Protein AF-A0A7X3MDL3-F1 (afdb_monomer)

Structure (mmCIF, N/CA/C/O backbone):
data_AF-A0A7X3MDL3-F1
#
_entry.id   AF-A0A7X3MDL3-F1
#
loop_
_atom_site.group_PDB
_atom_site.id
_atom_site.type_symbol
_atom_site.label_atom_id
_atom_site.label_alt_id
_atom_site.label_comp_id
_atom_site.label_asym_id
_atom_site.label_entity_id
_atom_site.label_seq_id
_atom_site.pdbx_PDB_ins_code
_atom_site.Cartn_x
_atom_site.Cartn_y
_atom_site.Cartn_z
_atom_site.occupancy
_atom_site.B_iso_or_equiv
_atom_site.auth_seq_id
_atom_site.auth_comp_id
_atom_site.auth_asym_id
_atom_site.auth_atom_id
_atom_site.pdbx_PDB_model_num
ATOM 1 N N . MET A 1 1 ? 29.660 -0.798 -20.695 1.00 70.69 1 MET A N 1
ATOM 2 C CA . MET A 1 1 ? 29.841 -0.934 -19.227 1.00 70.69 1 MET A CA 1
ATOM 3 C C . MET A 1 1 ? 29.944 0.426 -18.538 1.00 70.69 1 MET A C 1
ATOM 5 O O . MET A 1 1 ? 29.340 0.596 -17.483 1.00 70.69 1 MET A O 1
ATOM 9 N N . ASP A 1 2 ? 30.645 1.392 -19.136 1.00 86.06 2 ASP A N 1
ATOM 10 C CA . ASP A 1 2 ? 31.018 2.660 -18.485 1.00 86.06 2 ASP A CA 1
ATOM 11 C C . ASP A 1 2 ? 29.839 3.507 -18.021 1.00 86.06 2 ASP A C 1
ATOM 13 O O . ASP A 1 2 ? 29.842 3.948 -16.881 1.00 86.06 2 ASP A O 1
ATOM 17 N N . TYR A 1 3 ? 28.776 3.636 -18.822 1.00 87.06 3 TYR A N 1
ATOM 18 C CA . TYR A 1 3 ? 27.563 4.353 -18.404 1.00 87.06 3 TYR A CA 1
ATOM 19 C C . TYR A 1 3 ? 26.944 3.769 -17.123 1.00 87.06 3 TYR A C 1
ATOM 21 O O . TYR A 1 3 ? 26.694 4.480 -16.155 1.00 87.06 3 TYR A O 1
ATOM 29 N N . ARG A 1 4 ? 26.746 2.445 -17.085 1.00 88.31 4 ARG A N 1
ATOM 30 C CA . ARG A 1 4 ? 26.183 1.742 -15.922 1.00 88.31 4 ARG A CA 1
ATOM 31 C C . ARG A 1 4 ? 27.075 1.910 -14.687 1.00 88.31 4 ARG A C 1
ATOM 33 O O . ARG A 1 4 ? 26.575 2.157 -13.593 1.00 88.31 4 ARG A O 1
ATOM 40 N N . ASN A 1 5 ? 28.388 1.772 -14.867 1.00 90.00 5 ASN A N 1
ATOM 41 C CA . ASN A 1 5 ? 29.360 1.905 -13.785 1.00 90.00 5 ASN A CA 1
ATOM 42 C C . ASN A 1 5 ? 29.472 3.354 -13.296 1.00 90.00 5 ASN A C 1
ATOM 44 O O . ASN A 1 5 ? 29.629 3.558 -12.100 1.00 90.00 5 ASN A O 1
ATOM 48 N N . HIS A 1 6 ? 29.349 4.343 -14.181 1.00 91.44 6 HIS A N 1
ATOM 49 C CA . HIS A 1 6 ? 29.316 5.760 -13.830 1.00 91.44 6 HIS A CA 1
ATOM 50 C C . HIS A 1 6 ? 28.099 6.072 -12.956 1.00 91.44 6 HIS A C 1
ATOM 52 O O . HIS A 1 6 ? 28.257 6.580 -11.851 1.00 91.44 6 HIS A O 1
ATOM 58 N N . LEU A 1 7 ? 26.902 5.644 -13.379 1.00 90.44 7 LEU A N 1
ATOM 59 C CA . LEU A 1 7 ? 25.681 5.817 -12.586 1.00 90.44 7 LEU A CA 1
ATOM 60 C C . LEU A 1 7 ? 25.787 5.189 -11.185 1.00 90.44 7 LEU A C 1
ATOM 62 O O . LEU A 1 7 ? 25.210 5.694 -10.227 1.00 90.44 7 LEU A O 1
ATOM 66 N N . HIS A 1 8 ? 26.482 4.058 -11.058 1.00 89.50 8 HIS A N 1
ATOM 67 C CA . HIS A 1 8 ? 26.608 3.380 -9.772 1.00 89.50 8 HIS A CA 1
ATOM 68 C C . HIS A 1 8 ? 27.729 3.954 -8.897 1.00 89.50 8 HIS A C 1
ATOM 70 O O . HIS A 1 8 ? 27.515 4.189 -7.714 1.00 89.50 8 HIS A O 1
ATOM 76 N N . LYS A 1 9 ? 28.920 4.179 -9.464 1.00 90.50 9 LYS A N 1
ATOM 77 C CA . LYS A 1 9 ? 30.130 4.556 -8.716 1.00 90.50 9 LYS A CA 1
ATOM 78 C C . LYS A 1 9 ? 30.304 6.063 -8.547 1.00 90.50 9 LYS A C 1
ATOM 80 O O . LYS A 1 9 ? 30.889 6.477 -7.556 1.00 90.50 9 LYS A O 1
ATOM 85 N N . VAL A 1 10 ? 29.848 6.861 -9.512 1.00 91.06 10 VAL A N 1
ATOM 86 C CA . VAL A 1 10 ? 30.013 8.324 -9.511 1.00 91.06 10 VAL A CA 1
ATOM 87 C C . VAL A 1 10 ? 28.748 8.987 -8.985 1.00 91.06 10 VAL A C 1
ATOM 89 O O . VAL A 1 10 ? 28.803 9.700 -7.990 1.00 91.06 10 VAL A O 1
ATOM 92 N N . ASP A 1 11 ? 27.593 8.664 -9.572 1.00 90.69 11 ASP A N 1
ATOM 93 C CA . ASP A 1 11 ? 26.308 9.239 -9.142 1.00 90.69 11 ASP A CA 1
ATOM 94 C C . ASP A 1 11 ? 25.745 8.577 -7.870 1.00 90.69 11 ASP A C 1
ATOM 96 O O . ASP A 1 11 ? 24.683 8.964 -7.379 1.00 90.69 11 ASP A O 1
ATOM 100 N N . ASN A 1 12 ? 26.432 7.554 -7.350 1.00 90.44 12 ASN A N 1
ATOM 101 C CA . ASN A 1 12 ? 26.070 6.804 -6.146 1.00 90.44 12 ASN A CA 1
ATOM 102 C C . ASN A 1 12 ? 24.611 6.296 -6.150 1.00 90.44 12 ASN A C 1
ATOM 104 O O . ASN A 1 12 ? 23.914 6.289 -5.129 1.00 90.44 12 ASN A O 1
ATOM 108 N N . LEU A 1 13 ? 24.102 5.895 -7.321 1.00 90.31 13 LEU A N 1
ATOM 109 C CA . LEU A 1 13 ? 22.740 5.385 -7.453 1.00 90.31 13 LEU A CA 1
ATOM 110 C C . LEU A 1 13 ? 22.664 3.910 -7.043 1.00 90.31 13 LEU A C 1
ATOM 112 O O . LEU A 1 13 ? 23.504 3.090 -7.424 1.00 90.31 13 LEU A O 1
ATOM 116 N N . LYS A 1 14 ? 21.578 3.545 -6.346 1.00 88.12 14 LYS A N 1
ATOM 117 C CA . LYS A 1 14 ? 21.242 2.141 -6.038 1.00 88.12 14 LYS A CA 1
ATOM 118 C C . LYS A 1 14 ? 21.168 1.307 -7.321 1.00 88.12 14 LYS A C 1
ATOM 120 O O . LYS A 1 14 ? 20.639 1.791 -8.329 1.00 88.12 14 LYS A O 1
ATOM 125 N N . ALA A 1 15 ? 21.626 0.056 -7.291 1.00 88.69 15 ALA A N 1
ATOM 126 C CA . ALA A 1 15 ? 21.748 -0.761 -8.499 1.00 88.69 15 ALA A CA 1
ATOM 127 C C . ALA A 1 15 ? 20.388 -0.999 -9.177 1.00 88.69 15 ALA A C 1
ATOM 129 O O . ALA A 1 15 ? 20.300 -0.924 -10.403 1.00 88.69 15 ALA A O 1
ATOM 130 N N . LYS A 1 16 ? 19.290 -1.107 -8.419 1.00 87.12 16 LYS A N 1
ATOM 131 C CA . LYS A 1 16 ? 17.926 -1.075 -8.980 1.00 87.12 16 LYS A CA 1
ATOM 132 C C . LYS A 1 16 ? 17.628 0.161 -9.837 1.00 87.12 16 LYS A C 1
ATOM 134 O O . LYS A 1 16 ? 17.028 0.049 -10.906 1.00 87.12 16 LYS A O 1
ATOM 139 N N . THR A 1 17 ? 18.021 1.347 -9.377 1.00 87.75 17 THR A N 1
ATOM 140 C CA . THR A 1 17 ? 17.825 2.606 -10.115 1.00 87.75 17 THR A CA 1
ATOM 141 C C . THR A 1 17 ? 18.676 2.625 -11.382 1.00 87.75 17 THR A C 1
ATOM 143 O O . THR A 1 17 ? 18.193 3.032 -12.439 1.00 87.75 17 THR A O 1
ATOM 146 N N . VAL A 1 18 ? 19.913 2.131 -11.294 1.00 91.69 18 VAL A N 1
ATOM 147 C CA . VAL A 1 18 ? 20.813 1.971 -12.444 1.00 91.69 18 VAL A CA 1
ATOM 148 C C . VAL A 1 18 ? 20.218 1.006 -13.472 1.00 91.69 18 VAL A C 1
ATOM 150 O O . VAL A 1 18 ? 20.164 1.333 -14.655 1.00 91.69 18 VAL A O 1
ATOM 153 N N . ASN A 1 19 ? 19.698 -0.138 -13.026 1.00 92.75 19 ASN A N 1
ATOM 154 C CA . ASN A 1 19 ? 19.059 -1.134 -13.882 1.00 92.75 19 ASN A CA 1
ATOM 155 C C . ASN A 1 19 ? 17.826 -0.568 -14.594 1.00 92.75 19 ASN A C 1
ATOM 157 O O . ASN A 1 19 ? 17.677 -0.773 -15.793 1.00 92.75 19 ASN A O 1
ATOM 161 N N . ASN A 1 20 ? 16.986 0.209 -13.901 1.00 91.19 20 ASN A N 1
ATOM 162 C CA . ASN A 1 20 ? 15.846 0.883 -14.530 1.00 91.19 20 ASN A CA 1
ATOM 163 C C . ASN A 1 20 ? 16.291 1.881 -15.611 1.00 91.19 20 ASN A C 1
ATOM 165 O O . ASN A 1 20 ? 15.710 1.908 -16.692 1.00 91.19 20 ASN A O 1
ATOM 169 N N . LYS A 1 21 ? 17.332 2.684 -15.346 1.00 93.81 21 LYS A N 1
ATOM 170 C CA . LYS A 1 21 ? 17.891 3.617 -16.340 1.00 93.81 21 LYS A CA 1
ATOM 171 C C . LYS A 1 21 ? 18.471 2.873 -17.546 1.00 93.81 21 LYS A C 1
ATOM 173 O O . LYS A 1 21 ? 18.188 3.249 -18.679 1.00 93.81 21 LYS A O 1
ATOM 178 N N . LEU A 1 22 ? 19.224 1.796 -17.314 1.00 93.75 22 LEU A N 1
ATOM 179 C CA . LEU A 1 22 ? 19.767 0.946 -18.376 1.00 93.75 22 LEU A CA 1
ATOM 180 C C . LEU A 1 22 ? 18.651 0.301 -19.210 1.00 93.75 22 LEU A C 1
ATOM 182 O O . LEU A 1 22 ? 18.751 0.284 -20.432 1.00 93.75 22 LEU A O 1
ATOM 186 N N . ALA A 1 23 ? 17.574 -0.166 -18.573 1.00 93.50 23 ALA A N 1
ATOM 187 C CA . ALA A 1 23 ? 16.416 -0.732 -19.260 1.00 93.50 23 ALA A CA 1
ATOM 188 C C . ALA A 1 23 ? 15.737 0.293 -20.183 1.00 93.50 23 ALA A C 1
ATOM 190 O O . ALA A 1 23 ? 15.357 -0.048 -21.302 1.00 93.50 23 ALA A O 1
ATOM 191 N N . THR A 1 24 ? 15.639 1.559 -19.761 1.00 94.38 24 THR A N 1
ATOM 192 C CA . THR A 1 24 ? 15.139 2.645 -20.619 1.00 94.38 24 THR A CA 1
ATOM 193 C C . THR A 1 24 ? 16.028 2.848 -21.844 1.00 94.38 24 THR A C 1
ATOM 195 O O . THR A 1 24 ? 15.510 2.943 -22.954 1.00 94.38 24 THR A O 1
ATOM 198 N N . VAL A 1 25 ? 17.354 2.879 -21.663 1.00 94.06 25 VAL A N 1
ATOM 199 C CA . VAL A 1 25 ? 18.308 3.035 -22.775 1.00 94.06 25 VAL A CA 1
ATOM 200 C C . VAL A 1 25 ? 18.211 1.856 -23.743 1.00 94.06 25 VAL A C 1
ATOM 202 O O . VAL A 1 25 ? 18.050 2.074 -24.941 1.00 94.06 25 VAL A O 1
ATOM 205 N N . LYS A 1 26 ? 18.233 0.621 -23.229 1.00 94.19 26 LYS A N 1
ATOM 206 C CA . LYS A 1 26 ? 18.050 -0.605 -24.022 1.00 94.19 26 LYS A CA 1
ATOM 207 C C . LYS A 1 26 ? 16.762 -0.559 -24.843 1.00 94.19 26 LYS A C 1
ATOM 209 O O . LYS A 1 26 ? 16.799 -0.751 -26.053 1.00 94.19 26 LYS A O 1
ATOM 214 N N . SER A 1 27 ? 15.641 -0.220 -24.204 1.00 94.31 27 SER A N 1
ATOM 215 C CA . SER A 1 27 ? 14.332 -0.117 -24.859 1.00 94.31 27 SER A CA 1
ATOM 216 C C . SER A 1 27 ? 14.311 0.950 -25.960 1.00 94.31 27 SER A C 1
ATOM 218 O O . SER A 1 27 ? 13.867 0.685 -27.077 1.00 94.31 27 SER A O 1
ATOM 220 N N . TYR A 1 28 ? 14.843 2.143 -25.682 1.00 95.50 28 TYR A N 1
ATOM 221 C CA . TYR A 1 28 ? 14.875 3.235 -26.654 1.00 95.50 28 TYR A CA 1
ATOM 222 C C . TYR A 1 28 ? 15.758 2.913 -27.865 1.00 95.50 28 TYR A C 1
ATOM 224 O O . TYR A 1 28 ? 15.338 3.115 -29.003 1.00 95.50 28 TYR A O 1
ATOM 232 N N . VAL A 1 29 ? 16.959 2.373 -27.643 1.00 94.44 29 VAL A N 1
ATOM 233 C CA . VAL A 1 29 ? 17.863 2.001 -28.741 1.00 94.44 29 VAL A CA 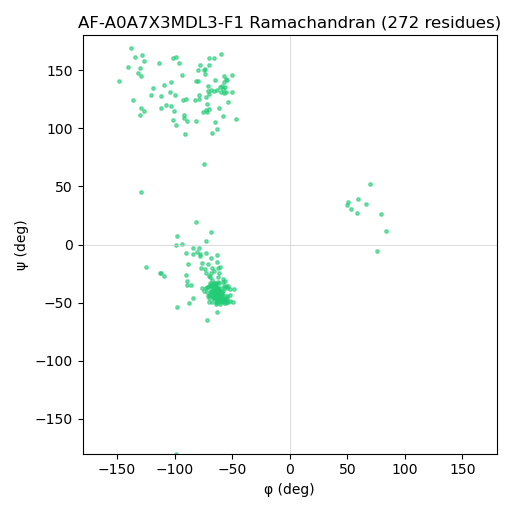1
ATOM 234 C C . VAL A 1 29 ? 17.307 0.809 -29.526 1.00 94.44 29 VAL A C 1
ATOM 236 O O . VAL A 1 29 ? 17.397 0.794 -30.753 1.00 94.44 29 VAL A O 1
ATOM 239 N N . GLY A 1 30 ? 16.651 -0.144 -28.860 1.00 94.19 30 GLY A N 1
ATOM 240 C CA . GLY A 1 30 ? 15.897 -1.207 -29.527 1.00 94.19 30 GLY A CA 1
ATOM 241 C C . GLY A 1 30 ? 14.809 -0.647 -30.451 1.00 94.19 30 GLY A C 1
ATOM 242 O O . GLY A 1 30 ? 14.729 -1.019 -31.618 1.00 94.19 30 GLY A O 1
ATOM 243 N N . TYR A 1 31 ? 14.026 0.325 -29.977 1.00 95.62 31 TYR A N 1
ATOM 244 C CA . TYR A 1 31 ? 13.020 1.012 -30.793 1.00 95.62 31 TYR A CA 1
ATOM 245 C C . TYR A 1 31 ? 13.624 1.781 -31.982 1.00 95.62 31 TYR A C 1
ATOM 247 O O . TYR A 1 31 ? 13.069 1.743 -33.085 1.00 95.62 31 TYR A O 1
ATOM 255 N N . ALA A 1 32 ? 14.737 2.488 -31.765 1.00 95.88 32 ALA A N 1
ATOM 256 C CA . ALA A 1 32 ? 15.398 3.294 -32.790 1.00 95.88 32 ALA A CA 1
ATOM 257 C C . ALA A 1 32 ? 16.051 2.417 -33.870 1.00 95.88 32 ALA A C 1
ATOM 259 O O . ALA A 1 32 ? 15.867 2.666 -35.057 1.00 95.88 32 ALA A O 1
ATOM 260 N N . SER A 1 33 ? 16.730 1.340 -33.470 1.00 96.44 33 SER A N 1
ATOM 261 C CA . SER A 1 33 ? 17.364 0.389 -34.396 1.00 96.44 33 SER A CA 1
ATOM 262 C C . SER A 1 33 ? 16.378 -0.420 -35.239 1.00 96.44 33 SER A C 1
ATOM 264 O O . SER A 1 33 ? 16.737 -0.906 -36.309 1.00 96.44 33 SER A O 1
ATOM 266 N N . ALA A 1 34 ? 15.116 -0.517 -34.811 1.00 94.12 34 ALA A N 1
ATOM 267 C CA . ALA A 1 34 ? 14.042 -1.066 -35.635 1.00 94.12 34 ALA A CA 1
ATOM 268 C C . ALA A 1 34 ? 13.634 -0.139 -36.801 1.00 94.12 34 ALA A C 1
ATOM 270 O O . ALA A 1 34 ? 12.954 -0.585 -37.721 1.00 94.12 34 ALA A O 1
ATOM 271 N N . ARG A 1 35 ? 14.008 1.148 -36.756 1.00 95.38 35 ARG A N 1
ATOM 272 C CA . ARG A 1 35 ? 13.699 2.163 -37.783 1.00 95.38 35 ARG A CA 1
ATOM 273 C C . ARG A 1 35 ? 14.917 2.588 -38.589 1.00 95.38 35 ARG A C 1
ATOM 275 O O . ARG A 1 35 ? 14.761 2.998 -39.732 1.00 95.38 35 ARG A O 1
ATOM 282 N N . ASP A 1 36 ? 16.098 2.491 -37.994 1.00 95.69 36 ASP A N 1
ATOM 283 C CA . ASP A 1 36 ? 17.367 2.821 -38.625 1.00 95.69 36 ASP A CA 1
ATOM 284 C C . ASP A 1 36 ? 18.359 1.670 -38.435 1.00 95.69 36 ASP A C 1
ATOM 286 O O . ASP A 1 36 ? 18.835 1.395 -37.329 1.00 95.69 36 ASP A O 1
ATOM 290 N N . VAL A 1 37 ? 18.685 1.003 -39.543 1.00 94.94 37 VAL A N 1
ATOM 291 C CA . VAL A 1 37 ? 19.594 -0.147 -39.558 1.00 94.94 37 VAL A CA 1
ATOM 292 C C . VAL A 1 37 ? 21.008 0.221 -39.100 1.00 94.94 37 VAL A C 1
ATOM 294 O O . VAL A 1 37 ? 21.691 -0.617 -38.510 1.00 94.94 37 VAL A O 1
ATOM 297 N N . SER A 1 38 ? 21.436 1.478 -39.283 1.00 96.38 38 SER A N 1
ATOM 298 C CA . SER A 1 38 ? 22.761 1.945 -38.853 1.00 96.38 38 SER A CA 1
ATOM 299 C C . SER A 1 38 ? 22.950 1.848 -37.334 1.00 96.38 38 SER A C 1
ATOM 301 O O . SER A 1 38 ? 24.078 1.757 -36.841 1.00 96.38 38 SER A O 1
ATOM 303 N N . LEU A 1 39 ? 21.842 1.782 -36.583 1.00 94.94 39 LEU A N 1
ATOM 304 C CA . LEU A 1 39 ? 21.841 1.683 -35.130 1.00 94.94 39 LEU A CA 1
ATOM 305 C C . LEU A 1 39 ? 21.852 0.243 -34.595 1.00 94.94 39 LEU A C 1
ATOM 307 O O . LEU A 1 39 ? 22.011 0.054 -33.386 1.00 94.94 39 LEU A O 1
ATOM 311 N N . GLN A 1 40 ? 21.717 -0.782 -35.446 1.00 93.81 40 GLN A N 1
ATOM 312 C CA . GLN A 1 40 ? 21.631 -2.178 -34.990 1.00 93.81 40 GLN A CA 1
ATOM 313 C C . GLN A 1 40 ? 22.888 -2.651 -34.253 1.00 93.81 40 GLN A C 1
ATOM 315 O O . GLN A 1 40 ? 22.778 -3.316 -33.221 1.00 93.81 40 GLN A O 1
ATOM 320 N N . GLN A 1 41 ? 24.076 -2.253 -34.715 1.00 94.44 41 GLN A N 1
ATOM 321 C CA . GLN A 1 41 ? 25.335 -2.593 -34.040 1.00 94.44 41 GLN A CA 1
ATOM 322 C C . GLN A 1 41 ? 25.394 -2.047 -32.602 1.00 94.44 41 GLN A C 1
ATOM 324 O O . GLN A 1 41 ? 25.872 -2.721 -31.683 1.00 94.44 41 GLN A O 1
ATOM 329 N N . TYR A 1 42 ? 24.851 -0.845 -32.381 1.00 92.56 42 TYR A N 1
ATOM 330 C CA . TYR A 1 42 ? 24.800 -0.227 -31.060 1.00 92.56 42 TYR A CA 1
ATOM 331 C C . TYR A 1 42 ? 23.740 -0.895 -30.187 1.00 92.56 42 TYR A C 1
ATOM 333 O O . TYR A 1 42 ? 24.003 -1.153 -29.015 1.00 92.56 42 TYR A O 1
ATOM 341 N N . ALA A 1 43 ? 22.577 -1.230 -30.754 1.00 93.38 43 ALA A N 1
ATOM 342 C CA . ALA A 1 43 ? 21.523 -1.956 -30.049 1.00 93.38 43 ALA A CA 1
ATOM 343 C C . ALA A 1 43 ? 22.025 -3.306 -29.526 1.00 93.38 43 ALA A C 1
ATOM 345 O O . ALA A 1 43 ? 21.879 -3.591 -28.338 1.00 93.38 43 ALA A O 1
ATOM 346 N N . PHE A 1 44 ? 22.700 -4.086 -30.378 1.00 93.44 44 PHE A N 1
ATOM 347 C CA . PHE A 1 44 ? 23.304 -5.356 -29.978 1.00 93.44 44 PHE A CA 1
ATOM 348 C C . PHE A 1 44 ? 24.319 -5.162 -28.846 1.00 93.44 44 PHE A C 1
ATOM 350 O O . PHE A 1 44 ? 24.235 -5.824 -27.814 1.00 93.44 44 PHE A O 1
ATOM 357 N N . SER A 1 45 ? 25.230 -4.197 -28.992 1.00 92.94 45 SER A N 1
ATOM 358 C CA . SER A 1 45 ? 26.262 -3.915 -27.986 1.00 92.94 45 SER A CA 1
ATOM 359 C C . SER A 1 45 ? 25.678 -3.484 -26.634 1.00 92.94 45 SER A C 1
ATOM 361 O O . SER A 1 45 ? 26.163 -3.896 -25.580 1.00 92.94 45 SER A O 1
ATOM 363 N N . ILE A 1 46 ? 24.628 -2.657 -26.645 1.00 92.81 46 ILE A N 1
ATOM 364 C CA . ILE A 1 46 ? 23.960 -2.174 -25.431 1.00 92.81 46 ILE A CA 1
ATOM 365 C C . ILE A 1 46 ? 23.159 -3.299 -24.769 1.00 92.81 46 ILE A C 1
ATOM 367 O O . ILE A 1 46 ? 23.146 -3.384 -23.539 1.00 92.81 46 ILE A O 1
ATOM 371 N N . GLU A 1 47 ? 22.543 -4.191 -25.545 1.00 92.62 47 GLU A N 1
ATOM 372 C CA . GLU A 1 47 ? 21.783 -5.320 -25.008 1.00 92.62 47 GLU A CA 1
ATOM 373 C C . GLU A 1 47 ? 22.674 -6.305 -24.237 1.00 92.62 47 GLU A C 1
ATOM 375 O O . GLU A 1 47 ? 22.276 -6.805 -23.184 1.00 92.62 47 GLU A O 1
ATOM 380 N N . GLN A 1 48 ? 23.925 -6.487 -24.665 1.00 92.81 48 GLN A N 1
ATOM 381 C CA . GLN A 1 48 ? 24.903 -7.321 -23.954 1.00 92.81 48 GLN A CA 1
ATOM 382 C C . GLN A 1 48 ? 25.355 -6.736 -22.606 1.00 92.81 48 GLN A C 1
ATOM 384 O O . GLN A 1 48 ? 25.999 -7.429 -21.821 1.00 92.81 48 GLN A O 1
ATOM 389 N N . VAL A 1 49 ? 25.037 -5.472 -22.292 1.00 92.31 49 VAL A N 1
ATOM 390 C CA . VAL A 1 49 ? 25.384 -4.889 -20.989 1.00 92.31 49 VAL A CA 1
ATOM 391 C C . VAL A 1 49 ? 24.523 -5.544 -19.901 1.00 92.31 49 VAL A C 1
ATOM 393 O O . VAL A 1 49 ? 23.298 -5.364 -19.904 1.00 92.31 49 VAL A O 1
ATOM 396 N N . PRO A 1 50 ? 25.127 -6.268 -18.938 1.00 91.00 50 PRO A N 1
ATOM 397 C CA . PRO A 1 50 ? 24.357 -6.960 -17.920 1.00 91.00 50 PRO A CA 1
ATOM 398 C C . PRO A 1 50 ? 23.782 -5.967 -16.912 1.00 91.00 50 PRO A C 1
ATOM 400 O O . PRO A 1 50 ? 24.368 -4.918 -16.617 1.00 91.00 50 PRO A O 1
ATOM 403 N N . TYR A 1 51 ? 22.645 -6.325 -16.332 1.00 91.56 51 TYR A N 1
ATOM 404 C CA . TYR A 1 51 ? 22.131 -5.645 -15.150 1.00 91.56 51 TYR A CA 1
ATOM 405 C C . TYR A 1 51 ? 23.011 -5.957 -13.933 1.00 91.56 51 TYR A C 1
ATOM 407 O O . TYR A 1 51 ? 23.683 -6.988 -13.883 1.00 91.56 51 TYR A O 1
ATOM 415 N N . TYR A 1 52 ? 23.018 -5.069 -12.942 1.00 88.50 52 TYR A N 1
ATOM 416 C CA . TYR A 1 52 ? 23.560 -5.412 -11.632 1.00 88.50 52 TYR A CA 1
ATOM 417 C C . TYR A 1 52 ? 22.688 -6.484 -10.982 1.00 88.50 52 TYR A C 1
ATOM 419 O O . TYR A 1 52 ? 21.463 -6.344 -10.949 1.00 88.50 52 TYR A O 1
ATOM 427 N N . SER A 1 53 ? 23.329 -7.533 -10.467 1.00 81.06 53 SER A N 1
ATOM 428 C CA . SER A 1 53 ? 22.674 -8.499 -9.593 1.00 81.06 53 SER A CA 1
ATOM 429 C C . SER A 1 53 ? 22.575 -7.896 -8.198 1.00 81.06 53 SER A C 1
ATOM 431 O O . SER A 1 53 ? 23.583 -7.467 -7.641 1.00 81.06 53 SER A O 1
ATOM 433 N N . GLU A 1 54 ? 21.368 -7.852 -7.647 1.00 70.00 54 GLU A N 1
ATOM 434 C CA . GLU A 1 54 ? 21.137 -7.508 -6.248 1.00 70.00 54 GLU A CA 1
ATOM 435 C C . GLU A 1 54 ? 20.469 -8.713 -5.579 1.00 70.00 54 GLU A C 1
ATOM 437 O O . GLU A 1 54 ? 19.530 -9.283 -6.158 1.00 70.00 54 GLU A O 1
ATOM 442 N N . PRO A 1 55 ? 20.913 -9.117 -4.375 1.00 69.25 55 PRO A N 1
ATOM 443 C CA . PRO A 1 55 ? 20.148 -10.064 -3.585 1.00 69.25 55 PRO A CA 1
ATOM 444 C C . PRO A 1 55 ? 18.739 -9.498 -3.380 1.00 69.25 55 PRO A C 1
ATOM 446 O O . PRO A 1 55 ? 18.553 -8.310 -3.108 1.00 69.25 55 PRO A O 1
ATOM 449 N N . LYS A 1 56 ? 17.719 -10.342 -3.557 1.00 65.69 56 LYS A N 1
ATOM 450 C CA . LYS A 1 56 ? 16.333 -9.936 -3.315 1.00 65.69 56 LYS A CA 1
ATOM 451 C C . LYS A 1 56 ? 16.161 -9.694 -1.814 1.00 65.69 56 LYS A C 1
ATOM 453 O O . LYS A 1 56 ? 15.922 -10.633 -1.062 1.00 65.69 56 LYS A O 1
ATOM 458 N N . GLU A 1 57 ? 16.274 -8.445 -1.378 1.00 66.19 57 GLU A N 1
ATOM 459 C CA . GLU A 1 57 ? 15.984 -8.089 0.010 1.00 66.19 57 GLU A CA 1
ATOM 460 C C . GLU A 1 57 ? 14.512 -8.359 0.331 1.00 66.19 57 GLU A C 1
ATOM 462 O O . GLU A 1 57 ? 13.603 -7.961 -0.418 1.00 66.19 57 GLU A O 1
ATOM 467 N N . ARG A 1 58 ? 14.268 -9.022 1.472 1.00 68.69 58 ARG A N 1
ATOM 468 C CA . ARG A 1 58 ? 12.915 -9.150 2.006 1.00 68.69 58 ARG A CA 1
ATOM 469 C C . ARG A 1 58 ? 12.399 -7.756 2.305 1.00 68.69 58 ARG A C 1
ATOM 471 O O . ARG A 1 58 ? 12.921 -6.990 3.105 1.00 68.69 58 ARG A O 1
ATOM 478 N N . LYS A 1 59 ? 11.336 -7.432 1.597 1.00 79.00 59 LYS A N 1
ATOM 479 C CA . LYS A 1 59 ? 10.682 -6.145 1.665 1.00 79.00 59 LYS A CA 1
ATOM 480 C C . LYS A 1 59 ? 9.971 -6.034 3.027 1.00 79.00 59 LYS A C 1
ATOM 482 O O . LYS A 1 59 ? 9.203 -6.939 3.333 1.00 79.00 59 LYS A O 1
ATOM 487 N N . PRO A 1 60 ? 10.107 -4.926 3.785 1.00 82.50 60 PRO A N 1
ATOM 488 C CA . PRO A 1 60 ? 9.625 -4.849 5.167 1.00 82.50 60 PRO A CA 1
ATOM 489 C C . PRO A 1 60 ? 8.119 -5.097 5.289 1.00 82.50 60 PRO A C 1
ATOM 491 O O . PRO A 1 60 ? 7.336 -4.546 4.505 1.00 82.50 60 PRO A O 1
ATOM 494 N N . VAL A 1 61 ? 7.744 -5.889 6.287 1.00 89.12 61 VAL A N 1
ATOM 495 C CA . VAL A 1 61 ? 6.374 -6.147 6.746 1.00 89.12 61 VAL A CA 1
ATOM 496 C C . VAL A 1 61 ? 6.316 -5.871 8.245 1.00 89.12 61 VAL A C 1
ATOM 498 O O . VAL A 1 61 ? 7.348 -5.856 8.906 1.00 89.12 61 VAL A O 1
ATOM 501 N N . ILE A 1 62 ? 5.124 -5.599 8.763 1.00 90.62 62 ILE A N 1
ATOM 502 C CA . ILE A 1 62 ? 4.912 -5.465 10.208 1.00 90.62 62 ILE A CA 1
ATOM 503 C C . ILE A 1 62 ? 4.575 -6.865 10.714 1.00 90.62 62 ILE A C 1
ATOM 505 O O . ILE A 1 62 ? 3.511 -7.376 10.379 1.00 90.62 62 ILE A O 1
ATOM 509 N N . GLU A 1 63 ? 5.510 -7.510 11.408 1.00 83.50 63 GLU A N 1
ATOM 510 C CA . GLU A 1 63 ? 5.317 -8.882 11.896 1.00 83.50 63 GLU A CA 1
ATOM 511 C C . GLU A 1 63 ? 4.602 -8.927 13.244 1.00 83.50 63 GLU A C 1
ATOM 513 O O . GLU A 1 63 ? 3.795 -9.827 13.462 1.00 83.50 63 GLU A O 1
ATOM 518 N N . ASP A 1 64 ? 4.863 -7.940 14.100 1.00 89.31 64 ASP A N 1
ATOM 519 C CA . ASP A 1 64 ? 4.205 -7.783 15.391 1.00 89.31 64 ASP A CA 1
ATOM 520 C C . ASP A 1 64 ? 2.749 -7.313 15.207 1.00 89.31 64 ASP A C 1
ATOM 522 O O . ASP A 1 64 ? 2.464 -6.224 14.688 1.00 89.31 64 ASP A O 1
ATOM 526 N N . VAL A 1 65 ? 1.814 -8.171 15.619 1.00 90.25 65 VAL A N 1
ATOM 527 C CA . VAL A 1 65 ? 0.369 -7.927 15.535 1.00 90.25 65 VAL A CA 1
ATOM 528 C C . VAL A 1 65 ? -0.059 -6.821 16.500 1.00 90.25 65 VAL A C 1
ATOM 530 O O . VAL A 1 65 ? -0.941 -6.031 16.150 1.00 90.25 65 VAL A O 1
ATOM 533 N N . ASP A 1 66 ? 0.591 -6.697 17.657 1.00 93.44 66 ASP A N 1
ATOM 534 C CA . ASP A 1 66 ? 0.301 -5.648 18.634 1.00 93.44 66 ASP A CA 1
ATOM 535 C C . ASP A 1 66 ? 0.783 -4.290 18.118 1.00 93.44 66 ASP A C 1
ATOM 537 O O . ASP A 1 66 ? 0.036 -3.309 18.174 1.00 93.44 66 ASP A O 1
ATOM 541 N N . ALA A 1 67 ? 1.965 -4.237 17.491 1.00 94.88 67 ALA A N 1
ATOM 542 C CA . ALA A 1 67 ? 2.449 -3.036 16.804 1.00 94.88 67 ALA A CA 1
ATOM 543 C C . ALA A 1 67 ? 1.509 -2.602 15.664 1.00 94.88 67 ALA A C 1
ATOM 545 O O . ALA A 1 67 ? 1.233 -1.409 15.481 1.00 94.88 67 ALA A O 1
ATOM 546 N N . LEU A 1 68 ? 0.987 -3.561 14.890 1.00 95.62 68 LEU A N 1
ATOM 547 C CA . LEU A 1 68 ? 0.008 -3.294 13.837 1.00 95.62 68 LEU A CA 1
ATOM 548 C C . LEU A 1 68 ? -1.313 -2.767 14.413 1.00 95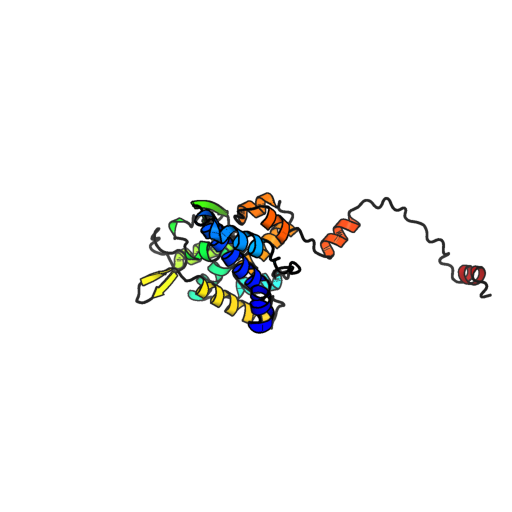.62 68 LEU A C 1
ATOM 550 O O . LEU A 1 68 ? -1.849 -1.781 13.899 1.00 95.62 68 LEU A O 1
ATOM 554 N N . ALA A 1 69 ? -1.830 -3.388 15.473 1.00 95.50 69 ALA A N 1
ATOM 555 C CA . ALA A 1 69 ? -3.041 -2.941 16.151 1.00 95.50 69 ALA A CA 1
ATOM 556 C C . ALA A 1 69 ? -2.861 -1.524 16.717 1.00 95.50 69 ALA A C 1
ATOM 558 O O . ALA A 1 69 ? -3.684 -0.645 16.442 1.00 95.50 69 ALA A O 1
ATOM 559 N N . ALA A 1 70 ? -1.751 -1.264 17.411 1.00 96.31 70 ALA A N 1
ATOM 560 C CA . ALA A 1 70 ? -1.398 0.057 17.921 1.00 96.31 70 ALA A CA 1
ATOM 561 C C . ALA A 1 70 ? -1.361 1.099 16.794 1.00 96.31 70 ALA A C 1
ATOM 563 O O . ALA A 1 70 ? -1.950 2.174 16.922 1.00 96.31 70 ALA A O 1
ATOM 564 N N . LEU A 1 71 ? -0.766 0.759 15.646 1.00 97.06 71 LEU A N 1
ATOM 565 C CA . LEU A 1 71 ? -0.726 1.629 14.473 1.00 97.06 71 LEU A CA 1
ATOM 566 C C . LEU A 1 71 ? -2.118 1.968 13.926 1.00 97.06 71 LEU A C 1
ATOM 568 O O . LEU A 1 71 ? -2.392 3.138 13.649 1.00 97.06 71 LEU A O 1
ATOM 572 N N . LEU A 1 72 ? -2.999 0.978 13.776 1.00 96.25 72 LEU A N 1
ATOM 573 C CA . LEU A 1 72 ? -4.362 1.189 13.273 1.00 96.25 72 LEU A CA 1
ATOM 574 C C . LEU A 1 72 ? -5.244 1.958 14.275 1.00 96.25 72 LEU A C 1
ATOM 576 O O . LEU A 1 72 ? -6.143 2.699 13.867 1.00 96.25 72 LEU A O 1
ATOM 580 N N . HIS A 1 73 ? -4.966 1.851 15.575 1.00 95.69 73 HIS A N 1
ATOM 581 C CA . HIS A 1 73 ? -5.690 2.568 16.627 1.00 95.69 73 HIS A CA 1
ATOM 582 C C . HIS A 1 73 ? -5.132 3.965 16.947 1.00 95.69 73 HIS A C 1
ATOM 584 O O . HIS A 1 73 ? -5.874 4.781 17.496 1.00 95.69 73 HIS A O 1
ATOM 590 N N . MET A 1 74 ? -3.895 4.272 16.541 1.00 96.12 74 MET A N 1
ATOM 591 C CA . MET A 1 74 ? -3.182 5.524 16.835 1.00 96.12 74 MET A CA 1
ATOM 592 C C . MET A 1 74 ? -3.924 6.825 16.456 1.00 96.12 74 MET A C 1
ATOM 594 O O . MET A 1 74 ? -3.764 7.822 17.171 1.00 96.12 74 MET A O 1
ATOM 598 N N . PRO A 1 75 ? -4.704 6.910 15.353 1.00 96.75 75 PRO A N 1
ATOM 599 C CA . PRO A 1 75 ? -5.432 8.136 15.043 1.00 96.75 75 PRO A CA 1
ATOM 600 C C . PRO A 1 75 ? -6.422 8.521 16.161 1.00 96.75 75 PRO A C 1
ATOM 602 O O . PRO A 1 75 ? -7.221 7.681 16.590 1.00 96.75 75 PRO A O 1
ATOM 605 N N . PRO A 1 76 ? -6.416 9.790 16.619 1.00 95.56 76 PRO A N 1
ATOM 606 C CA . PRO A 1 76 ? -7.219 10.226 17.762 1.00 95.56 76 PRO A CA 1
ATOM 607 C C . PRO A 1 76 ? -8.717 10.261 17.436 1.00 95.56 76 PRO A C 1
ATOM 609 O O . PRO A 1 76 ? -9.103 10.397 16.275 1.00 95.56 76 PRO A O 1
ATOM 612 N N . ASN A 1 77 ? -9.571 10.251 18.462 1.00 94.56 77 ASN A N 1
ATOM 613 C CA . ASN A 1 77 ? -11.031 10.345 18.320 1.00 94.56 77 ASN A CA 1
ATOM 614 C C . ASN A 1 77 ? -11.481 11.777 17.973 1.00 94.56 77 ASN A C 1
ATOM 616 O O . ASN A 1 77 ? -12.058 12.499 18.776 1.00 94.56 77 ASN A O 1
ATOM 620 N N . THR A 1 78 ? -11.163 12.206 16.756 1.00 96.81 78 THR A N 1
ATOM 621 C CA . THR A 1 78 ? -11.555 13.491 16.166 1.00 96.81 78 THR A CA 1
ATOM 622 C C . THR A 1 78 ? -12.049 13.242 14.748 1.00 96.81 78 THR A C 1
ATOM 624 O O . THR A 1 78 ? -11.659 12.247 14.141 1.00 96.81 78 THR A O 1
ATOM 627 N N . ARG A 1 79 ? -12.795 14.181 14.154 1.00 94.31 79 ARG A N 1
ATOM 628 C CA . ARG A 1 79 ? -13.245 14.066 12.754 1.00 94.31 79 ARG A CA 1
ATOM 629 C C . ARG A 1 79 ? -12.100 13.701 11.795 1.00 94.31 79 ARG A C 1
ATOM 631 O O . ARG A 1 79 ? -12.191 12.746 11.032 1.00 94.31 79 ARG A O 1
ATOM 638 N N . LYS A 1 80 ? -10.967 14.417 11.859 1.00 94.44 80 LYS A N 1
ATOM 639 C CA . LYS A 1 80 ? -9.784 14.101 11.028 1.00 94.44 80 LYS A CA 1
ATOM 640 C C . LYS A 1 80 ? -9.177 12.739 11.375 1.00 94.44 80 LYS A C 1
ATOM 642 O O . LYS A 1 80 ? -8.758 12.034 10.467 1.00 94.44 80 LYS A O 1
ATOM 647 N N . GLY A 1 81 ? -9.138 12.375 12.653 1.00 96.75 81 GLY A N 1
ATOM 648 C CA . GLY A 1 81 ? -8.624 11.080 13.087 1.00 96.75 81 GLY A CA 1
ATOM 649 C C . GLY A 1 81 ? -9.494 9.900 12.646 1.00 96.75 81 GLY A C 1
ATOM 650 O O . GLY A 1 81 ? -8.937 8.884 12.252 1.00 96.75 81 GLY A O 1
ATOM 651 N N . LEU A 1 82 ? -10.824 10.051 12.580 1.00 97.12 82 LEU A N 1
ATOM 652 C CA . LEU A 1 82 ? -11.724 9.050 11.994 1.00 97.12 82 LEU A CA 1
ATOM 653 C C . LEU A 1 82 ? -11.395 8.806 10.519 1.00 97.12 82 LEU A C 1
ATOM 655 O O . LEU A 1 82 ? -11.205 7.663 10.113 1.00 97.12 82 LEU A O 1
ATOM 659 N N . ARG A 1 83 ? -11.259 9.878 9.724 1.00 97.31 83 ARG A N 1
ATOM 660 C CA . ARG A 1 83 ? -10.826 9.771 8.320 1.00 97.31 83 ARG A CA 1
ATOM 661 C C . ARG A 1 83 ? -9.489 9.043 8.213 1.00 97.31 83 ARG A C 1
ATOM 663 O O . ARG A 1 83 ? -9.336 8.154 7.384 1.00 97.31 83 ARG A O 1
ATOM 670 N N . ASP A 1 84 ? -8.518 9.440 9.029 1.00 97.75 84 ASP A N 1
ATOM 671 C CA . ASP A 1 84 ? -7.180 8.860 8.995 1.00 97.75 84 ASP A CA 1
ATOM 672 C C . ASP A 1 84 ? -7.197 7.365 9.377 1.00 97.75 84 ASP A C 1
ATOM 674 O O . ASP A 1 84 ? -6.526 6.563 8.728 1.00 97.75 84 ASP A O 1
ATOM 678 N N . LYS A 1 85 ? -8.020 6.983 10.363 1.00 97.50 85 LYS A N 1
ATOM 679 C CA . LYS A 1 85 ? -8.257 5.594 10.778 1.00 97.50 85 LYS A CA 1
ATOM 680 C C . LYS A 1 85 ? -8.885 4.772 9.654 1.00 97.50 85 LYS A C 1
ATOM 682 O O . LYS A 1 85 ? -8.355 3.721 9.317 1.00 97.50 85 LYS A O 1
ATOM 687 N N . VAL A 1 86 ? -9.932 5.285 9.001 1.00 97.62 86 VAL A N 1
ATOM 688 C CA . VAL A 1 86 ? -10.551 4.626 7.837 1.00 97.62 86 VAL A CA 1
ATOM 689 C C . VAL A 1 86 ? -9.550 4.428 6.706 1.00 97.62 86 VAL A C 1
ATOM 691 O O . VAL A 1 86 ? -9.470 3.330 6.166 1.00 97.62 86 VAL A O 1
ATOM 694 N N . ILE A 1 87 ? -8.739 5.439 6.379 1.00 97.81 87 ILE A N 1
ATOM 695 C CA . ILE A 1 87 ? -7.689 5.315 5.356 1.00 97.81 87 ILE A CA 1
ATOM 696 C C . ILE A 1 87 ? -6.748 4.148 5.685 1.00 97.81 87 ILE A C 1
ATOM 698 O O . ILE A 1 87 ? -6.457 3.330 4.814 1.00 97.81 87 ILE A O 1
ATOM 702 N N . MET A 1 88 ? -6.265 4.060 6.926 1.00 97.75 88 MET A N 1
ATOM 703 C CA . MET A 1 88 ? -5.311 3.025 7.332 1.00 97.75 88 MET A CA 1
ATOM 704 C C . MET A 1 88 ? -5.941 1.628 7.376 1.00 97.75 88 MET A C 1
ATOM 706 O O . MET A 1 88 ? -5.362 0.698 6.814 1.00 97.75 88 MET A O 1
ATOM 710 N N . CYS A 1 89 ? -7.131 1.492 7.967 1.00 96.50 89 CYS A N 1
ATOM 711 C CA . CYS A 1 89 ? -7.863 0.226 8.035 1.00 96.50 89 CYS A CA 1
ATOM 712 C C . CYS A 1 89 ? -8.235 -0.288 6.641 1.00 96.50 89 CYS A C 1
ATOM 714 O O . CYS A 1 89 ? -7.969 -1.444 6.340 1.00 96.50 89 CYS A O 1
ATOM 716 N N . VAL A 1 90 ? -8.743 0.568 5.746 1.00 95.81 90 VAL A N 1
ATOM 717 C CA . VAL A 1 90 ? -9.096 0.168 4.371 1.00 95.81 90 VAL A CA 1
ATOM 718 C C . VAL A 1 90 ? -7.865 -0.245 3.560 1.00 95.81 90 VAL A C 1
ATOM 720 O O . VAL A 1 90 ? -7.923 -1.219 2.810 1.00 95.81 90 VAL A O 1
ATOM 723 N N . LEU A 1 91 ? -6.734 0.457 3.698 1.00 95.69 91 LEU A N 1
ATOM 724 C CA . LEU A 1 91 ? -5.491 0.063 3.020 1.00 95.69 91 LEU A CA 1
ATOM 725 C C . LEU A 1 91 ? -4.977 -1.294 3.496 1.00 95.69 91 LEU A C 1
ATOM 727 O O . LEU A 1 91 ? -4.481 -2.071 2.679 1.00 95.69 91 LEU A O 1
ATOM 731 N N . TYR A 1 92 ? -5.053 -1.542 4.803 1.00 95.44 92 TYR A N 1
ATOM 732 C CA . TYR A 1 92 ? -4.627 -2.798 5.399 1.00 95.44 92 TYR A CA 1
ATOM 733 C C . TYR A 1 92 ? -5.599 -3.925 5.051 1.00 95.44 92 TYR A C 1
ATOM 735 O O . TYR A 1 92 ? -5.225 -4.834 4.316 1.00 95.44 92 TYR A O 1
ATOM 743 N N . ASP A 1 93 ? -6.839 -3.847 5.523 1.00 91.81 93 ASP A N 1
ATOM 744 C CA . ASP A 1 93 ? -7.799 -4.941 5.437 1.00 91.81 93 ASP A CA 1
ATOM 745 C C . ASP A 1 93 ? -8.243 -5.196 3.993 1.00 91.81 93 ASP A C 1
ATOM 747 O O . ASP A 1 93 ? -8.192 -6.328 3.509 1.00 91.81 93 ASP A O 1
ATOM 751 N N . GLY A 1 94 ? -8.514 -4.119 3.249 1.00 88.75 94 GLY A N 1
ATOM 752 C CA . GLY A 1 94 ? -8.821 -4.185 1.823 1.00 88.75 94 GLY A CA 1
ATOM 753 C C . GLY A 1 94 ? -7.609 -4.489 0.931 1.00 88.75 94 GLY A C 1
ATOM 754 O O . GLY A 1 94 ? -7.750 -4.643 -0.286 1.00 88.75 94 GLY A O 1
ATOM 755 N N . GLY A 1 95 ? -6.397 -4.514 1.501 1.00 89.31 95 GLY A N 1
ATOM 756 C CA . GLY A 1 95 ? -5.148 -4.765 0.787 1.00 89.31 95 GLY A CA 1
ATOM 757 C C . GLY A 1 95 ? -4.938 -3.843 -0.417 1.00 89.31 95 GLY A C 1
ATOM 758 O O . GLY A 1 95 ? -4.348 -4.258 -1.413 1.00 89.31 95 GLY A O 1
ATOM 759 N N . MET A 1 96 ? -5.455 -2.615 -0.388 1.00 90.12 96 MET A N 1
ATOM 760 C CA . MET A 1 96 ? -5.537 -1.731 -1.555 1.00 90.12 96 MET A CA 1
ATOM 761 C C . MET A 1 96 ? -4.202 -1.056 -1.896 1.00 90.12 96 MET A C 1
ATOM 763 O O . MET A 1 96 ? -3.341 -0.843 -1.039 1.00 90.12 96 MET A O 1
ATOM 767 N N . ARG A 1 97 ? -4.004 -0.676 -3.165 1.00 92.06 97 ARG A N 1
ATOM 768 C CA . ARG A 1 97 ? -2.960 0.304 -3.512 1.00 92.06 97 ARG A CA 1
ATOM 769 C C . ARG A 1 97 ? -3.427 1.698 -3.098 1.00 92.06 97 ARG A C 1
ATOM 771 O O . ARG A 1 97 ? -4.614 1.998 -3.142 1.00 92.06 97 ARG A O 1
ATOM 778 N N . VAL A 1 98 ? -2.482 2.573 -2.756 1.00 95.38 98 VAL A N 1
ATOM 779 C CA . VAL A 1 98 ? -2.819 3.956 -2.383 1.00 95.38 98 VAL A CA 1
ATOM 780 C C . VAL A 1 98 ? -3.545 4.690 -3.505 1.00 95.38 98 VAL A C 1
ATOM 782 O O . VAL A 1 98 ? -4.526 5.365 -3.227 1.00 95.38 98 VAL A O 1
ATOM 785 N N . ASP A 1 99 ? -3.114 4.497 -4.754 1.00 93.19 99 ASP A N 1
ATOM 786 C CA . ASP A 1 99 ? -3.734 5.138 -5.916 1.00 93.19 99 ASP A CA 1
ATOM 787 C C . ASP A 1 99 ? -5.182 4.674 -6.110 1.00 93.19 99 ASP A C 1
ATOM 789 O O . ASP A 1 99 ? -6.045 5.487 -6.405 1.00 93.19 99 ASP A O 1
ATOM 793 N N . GLU A 1 100 ? -5.460 3.392 -5.846 1.00 94.06 100 GLU A N 1
ATOM 794 C CA . GLU A 1 100 ? -6.813 2.826 -5.909 1.00 94.06 100 GLU A CA 1
ATOM 795 C C . GLU A 1 100 ? -7.734 3.413 -4.828 1.00 94.06 100 GLU A C 1
ATOM 797 O O . GLU A 1 100 ? -8.918 3.613 -5.079 1.00 94.06 100 GLU A O 1
ATOM 802 N N . LEU A 1 101 ? -7.211 3.685 -3.625 1.00 95.50 101 LEU A N 1
ATOM 803 C CA . LEU A 1 101 ? -7.987 4.308 -2.548 1.00 95.50 101 LEU A CA 1
ATOM 804 C C . LEU A 1 101 ? -8.291 5.771 -2.871 1.00 95.50 101 LEU A C 1
ATOM 806 O O . LEU A 1 101 ? -9.419 6.229 -2.710 1.00 95.50 101 LEU A O 1
ATOM 810 N N . VAL A 1 102 ? -7.267 6.527 -3.269 1.00 95.94 102 VAL A N 1
ATOM 811 C CA . VAL A 1 102 ? -7.404 7.976 -3.442 1.00 95.94 102 VAL A CA 1
ATOM 812 C C . VAL A 1 102 ? -8.145 8.366 -4.711 1.00 95.94 102 VAL A C 1
ATOM 814 O O . VAL A 1 102 ? -8.554 9.514 -4.798 1.00 95.94 102 VAL A O 1
ATOM 817 N N . SER A 1 103 ? -8.316 7.459 -5.676 1.00 94.19 103 SER A N 1
ATOM 818 C CA . SER A 1 103 ? -9.157 7.672 -6.860 1.00 94.19 103 SER A CA 1
ATOM 819 C C . SER A 1 103 ? -10.557 7.067 -6.724 1.00 94.19 103 SER A C 1
ATOM 821 O O . SER A 1 103 ? -11.267 6.976 -7.719 1.00 94.19 103 SER A O 1
ATOM 823 N N . MET A 1 104 ? -10.925 6.568 -5.542 1.00 94.94 104 MET A N 1
ATOM 824 C CA . MET A 1 104 ? -12.225 5.949 -5.306 1.00 94.94 104 MET A CA 1
ATOM 825 C C . MET A 1 104 ? -13.313 7.002 -5.098 1.00 94.94 104 MET A C 1
ATOM 827 O O . MET A 1 104 ? -13.104 7.978 -4.372 1.00 94.94 104 MET A O 1
ATOM 831 N N . ASP A 1 105 ? -14.495 6.737 -5.645 1.00 95.88 105 ASP A N 1
ATOM 832 C CA . ASP A 1 105 ? -15.695 7.542 -5.436 1.00 95.88 105 ASP A CA 1
ATOM 833 C C . ASP A 1 105 ? -16.599 6.927 -4.366 1.00 95.88 105 ASP A C 1
ATOM 835 O O . ASP A 1 105 ? -16.562 5.727 -4.084 1.00 95.88 105 ASP A O 1
ATOM 839 N N . VAL A 1 106 ? -17.504 7.732 -3.818 1.00 96.38 106 VAL A N 1
ATOM 840 C CA . VAL A 1 106 ? -18.541 7.273 -2.881 1.00 96.38 106 VAL A CA 1
ATOM 841 C C . VAL A 1 106 ? -19.376 6.119 -3.457 1.00 96.38 106 VAL A C 1
ATOM 843 O O . VAL A 1 106 ? -19.699 5.179 -2.733 1.00 96.38 106 VAL A O 1
ATOM 846 N N . ARG A 1 107 ? -19.682 6.121 -4.765 1.00 95.00 107 ARG A N 1
ATOM 847 C CA . ARG A 1 107 ? -20.418 5.029 -5.448 1.00 95.00 107 ARG A CA 1
ATOM 848 C C . ARG A 1 107 ? -19.734 3.665 -5.396 1.00 95.00 107 ARG A C 1
ATOM 850 O O . ARG A 1 107 ? -20.390 2.665 -5.679 1.00 95.00 107 ARG A O 1
ATOM 857 N N . ASN A 1 108 ? -18.432 3.620 -5.131 1.00 94.81 108 ASN A N 1
ATOM 858 C CA . ASN A 1 108 ? -17.670 2.381 -5.042 1.00 94.81 108 ASN A CA 1
ATOM 859 C C . ASN A 1 108 ? -17.768 1.732 -3.656 1.00 94.81 108 ASN A C 1
ATOM 861 O O . ASN A 1 108 ? -17.298 0.607 -3.491 1.00 94.81 108 ASN A O 1
ATOM 865 N N . VAL A 1 109 ? -18.368 2.420 -2.682 1.00 95.38 109 VAL A N 1
ATOM 866 C CA . VAL A 1 109 ? -18.580 1.927 -1.323 1.00 95.38 109 VAL A CA 1
ATOM 867 C C . VAL A 1 109 ? -20.008 1.411 -1.199 1.00 95.38 109 VAL A C 1
ATOM 869 O O . VAL A 1 109 ? -20.961 2.180 -1.071 1.00 95.38 109 VAL A O 1
ATOM 872 N N . CYS A 1 110 ? -20.158 0.092 -1.226 1.00 93.12 110 CYS A N 1
ATOM 873 C CA . CYS A 1 110 ? -21.439 -0.569 -1.031 1.00 93.12 110 CYS A CA 1
ATOM 874 C C . CYS A 1 110 ? -21.602 -0.901 0.453 1.00 93.12 110 CYS A C 1
ATOM 876 O O . CYS A 1 110 ? -20.917 -1.778 0.983 1.00 93.12 110 CYS A O 1
ATOM 878 N N . LEU A 1 111 ? -22.499 -0.178 1.121 1.00 89.50 111 LEU A N 1
ATOM 879 C CA . LEU A 1 111 ? -22.875 -0.463 2.500 1.00 89.50 111 LEU A CA 1
ATOM 880 C C . LEU A 1 111 ? -23.912 -1.592 2.498 1.00 89.50 111 LEU A C 1
ATOM 882 O O . LEU A 1 111 ? -25.047 -1.374 2.087 1.00 89.50 111 LEU A O 1
ATOM 886 N N . ASP A 1 112 ? -23.492 -2.786 2.903 1.00 79.81 112 ASP A N 1
ATOM 887 C CA . ASP A 1 112 ? -24.368 -3.930 3.170 1.00 79.81 112 ASP A CA 1
ATOM 888 C C . ASP A 1 112 ? -24.574 -4.059 4.690 1.00 79.81 112 ASP A C 1
ATOM 890 O O . ASP A 1 112 ? -23.775 -3.513 5.459 1.00 79.81 112 ASP A O 1
ATOM 894 N N . TYR A 1 113 ? -25.621 -4.764 5.127 1.00 66.44 113 TYR A N 1
ATOM 895 C CA . TYR A 1 113 ? -25.914 -4.919 6.561 1.00 66.44 113 TYR A CA 1
ATOM 896 C C . TYR A 1 113 ? -24.822 -5.711 7.294 1.00 66.44 113 TYR A C 1
ATOM 898 O O . TYR A 1 113 ? -24.453 -5.342 8.408 1.00 66.44 113 TYR A O 1
ATOM 906 N N . ASP A 1 114 ? -24.271 -6.745 6.650 1.00 75.38 114 ASP A N 1
ATOM 907 C CA . ASP A 1 114 ? -23.286 -7.630 7.279 1.00 75.38 114 ASP A CA 1
ATOM 908 C C . ASP A 1 114 ? -21.849 -7.117 7.139 1.00 75.38 114 ASP A C 1
ATOM 910 O O . ASP A 1 114 ? -21.115 -7.040 8.121 1.00 75.38 114 ASP A O 1
ATOM 914 N N . ASN A 1 115 ? -21.425 -6.764 5.919 1.00 84.06 115 ASN A N 1
ATOM 915 C CA . ASN A 1 115 ? -20.067 -6.291 5.643 1.00 84.06 115 ASN A CA 1
ATOM 916 C C . ASN A 1 115 ? -20.046 -5.279 4.494 1.00 84.06 115 ASN A C 1
ATOM 918 O O . ASN A 1 115 ? -20.708 -5.454 3.469 1.00 84.06 115 ASN A O 1
ATOM 922 N N . VAL A 1 116 ? -19.220 -4.241 4.621 1.00 91.81 116 VAL A N 1
ATOM 923 C CA . VAL A 1 116 ? -19.006 -3.258 3.555 1.00 91.81 116 VAL A CA 1
ATOM 924 C C . VAL A 1 116 ? -18.212 -3.890 2.411 1.00 91.81 116 VAL A C 1
ATOM 926 O O . VAL A 1 116 ? -17.211 -4.579 2.616 1.00 91.81 116 VAL A O 1
ATOM 929 N N . LYS A 1 117 ? -18.648 -3.617 1.178 1.00 93.81 117 LYS A N 1
ATOM 930 C CA . LYS A 1 117 ? -17.983 -4.064 -0.050 1.00 93.81 117 LYS A CA 1
ATOM 931 C C . LYS A 1 117 ? -17.398 -2.860 -0.782 1.00 93.81 117 LYS A C 1
ATOM 933 O O . LYS A 1 117 ? -18.100 -1.888 -1.055 1.00 93.81 117 LYS A O 1
ATOM 938 N N . LEU A 1 118 ? -16.117 -2.929 -1.126 1.00 94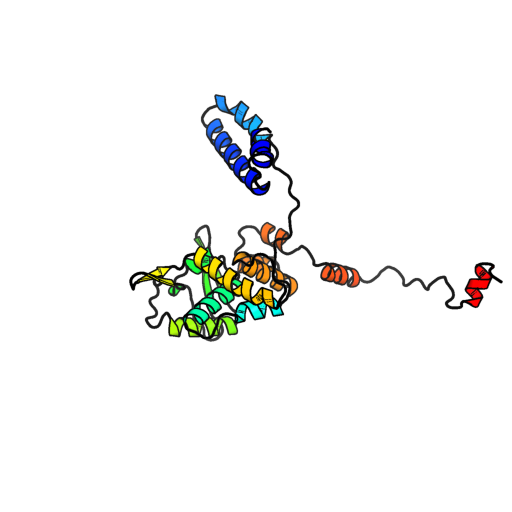.06 118 LEU A N 1
ATOM 939 C CA . LEU A 1 118 ? -15.398 -1.888 -1.858 1.00 94.06 118 LEU A CA 1
ATOM 940 C C . LEU A 1 118 ? -15.143 -2.348 -3.293 1.00 94.06 118 LEU A C 1
ATOM 942 O O . LEU A 1 118 ? -14.483 -3.365 -3.523 1.00 94.06 118 LEU A O 1
ATOM 946 N N . ARG A 1 119 ? -15.654 -1.602 -4.275 1.00 93.31 119 ARG A N 1
ATOM 947 C CA . ARG A 1 119 ? -15.412 -1.865 -5.699 1.00 93.31 119 ARG A CA 1
ATOM 948 C C . ARG A 1 119 ? -14.194 -1.089 -6.181 1.00 93.31 119 ARG A C 1
ATOM 950 O O . ARG A 1 119 ? -14.236 0.132 -6.308 1.00 93.31 119 ARG A O 1
ATOM 957 N N . ILE A 1 120 ? -13.130 -1.812 -6.500 1.00 90.62 120 ILE A N 1
ATOM 958 C CA . ILE A 1 120 ? -11.823 -1.261 -6.845 1.00 90.62 120 ILE A CA 1
ATOM 959 C C . ILE A 1 120 ? -11.601 -1.343 -8.353 1.00 90.62 120 ILE A C 1
ATOM 961 O O . ILE A 1 120 ? -11.736 -2.415 -8.948 1.00 90.62 120 ILE A O 1
ATOM 965 N N . HIS A 1 121 ? -11.176 -0.233 -8.953 1.00 84.94 121 HIS A N 1
ATOM 966 C CA . HIS A 1 121 ? -10.774 -0.173 -10.356 1.00 84.94 121 HIS A CA 1
ATOM 967 C C . HIS A 1 121 ? -9.245 -0.209 -10.459 1.00 84.94 121 HIS A C 1
ATOM 969 O O . HIS A 1 121 ? -8.545 0.674 -9.966 1.00 84.94 121 HIS A O 1
ATOM 975 N N . GLY A 1 122 ? -8.717 -1.281 -11.047 1.00 71.88 122 GLY A N 1
ATOM 976 C CA . GLY A 1 122 ? -7.287 -1.515 -11.219 1.00 71.88 122 GLY A CA 1
ATOM 977 C C . GLY A 1 122 ? -6.770 -1.157 -12.615 1.00 71.88 122 GLY A C 1
ATOM 978 O O . GLY A 1 122 ? -7.503 -0.751 -13.518 1.00 71.88 122 GLY A O 1
ATOM 979 N N . LYS A 1 123 ? -5.462 -1.361 -12.814 1.00 67.00 123 LYS A N 1
ATOM 980 C CA . LYS A 1 123 ? -4.793 -1.137 -14.104 1.00 67.00 123 LYS A CA 1
ATOM 981 C C . LYS A 1 123 ? -5.427 -1.994 -15.211 1.00 67.00 123 LYS A C 1
ATOM 983 O O . LYS A 1 123 ? -5.609 -3.197 -15.034 1.00 67.00 123 LYS A O 1
ATOM 988 N N . GLY A 1 124 ? -5.695 -1.376 -16.363 1.00 64.62 124 GLY A N 1
ATOM 989 C CA . GLY A 1 124 ? -6.304 -2.042 -17.521 1.00 64.62 124 GLY A CA 1
ATOM 990 C C . GLY A 1 124 ? -7.821 -2.216 -17.415 1.00 64.62 124 GLY A C 1
ATOM 991 O O . GLY A 1 124 ? -8.347 -3.158 -17.994 1.00 64.62 124 GLY A O 1
ATOM 992 N N . ASN A 1 125 ? -8.498 -1.350 -16.650 1.00 65.44 125 ASN A N 1
ATOM 993 C CA . ASN A 1 125 ? -9.946 -1.384 -16.415 1.00 65.44 125 ASN A CA 1
ATOM 994 C C . ASN A 1 125 ? -10.453 -2.701 -15.800 1.00 65.44 125 ASN A C 1
ATOM 996 O O . ASN A 1 125 ? -11.592 -3.110 -16.003 1.00 65.44 125 ASN A O 1
ATOM 1000 N N . LYS A 1 126 ? -9.584 -3.395 -15.057 1.00 75.88 126 LYS A N 1
ATOM 1001 C CA . LYS A 1 126 ? -9.962 -4.605 -14.328 1.00 75.88 126 LYS A CA 1
ATOM 1002 C C . LYS A 1 126 ? -10.609 -4.207 -13.015 1.00 75.88 126 LYS A C 1
ATOM 1004 O O . LYS A 1 126 ? -9.992 -3.505 -12.212 1.00 75.88 126 LYS A O 1
ATOM 1009 N N . GLU A 1 127 ? -11.821 -4.683 -12.786 1.00 84.19 127 GLU A N 1
ATOM 1010 C CA . GLU A 1 127 ? -12.519 -4.481 -11.524 1.00 84.19 127 GLU A CA 1
ATOM 1011 C C . GLU A 1 127 ? -12.286 -5.656 -10.579 1.00 84.19 127 GLU A C 1
ATOM 1013 O O . GLU A 1 127 ? -12.175 -6.808 -11.002 1.00 84.19 127 GLU A O 1
ATOM 1018 N N . ARG A 1 128 ? -12.222 -5.361 -9.282 1.00 87.50 128 ARG A N 1
ATOM 1019 C CA . ARG A 1 128 ? -12.344 -6.368 -8.227 1.00 87.50 128 ARG A CA 1
ATOM 1020 C C . ARG A 1 128 ? -13.170 -5.813 -7.081 1.00 87.50 128 ARG A C 1
ATOM 1022 O O . ARG A 1 128 ? -13.184 -4.604 -6.853 1.00 87.50 128 ARG A O 1
ATOM 1029 N N . CYS A 1 129 ? -13.832 -6.697 -6.354 1.00 88.62 129 CYS A N 1
ATOM 1030 C CA . CYS A 1 129 ? -14.546 -6.340 -5.141 1.00 88.62 129 CYS A CA 1
ATOM 1031 C C . CYS A 1 129 ? -13.799 -6.904 -3.937 1.00 88.62 129 CYS A C 1
ATOM 1033 O O . CYS A 1 129 ? -13.329 -8.041 -3.982 1.00 88.62 129 CYS A O 1
ATOM 1035 N N . VAL A 1 130 ? -13.674 -6.100 -2.886 1.00 89.50 130 VAL A N 1
ATOM 1036 C CA . VAL A 1 130 ? -13.092 -6.527 -1.616 1.00 89.50 130 VAL A CA 1
ATOM 1037 C C . VAL A 1 130 ? -14.128 -6.341 -0.523 1.00 89.50 130 VAL A C 1
ATOM 1039 O O . VAL A 1 130 ? -14.724 -5.272 -0.401 1.00 89.50 130 VAL A O 1
ATOM 1042 N N . ILE A 1 131 ? -14.348 -7.405 0.240 1.00 89.56 131 ILE A N 1
ATOM 1043 C CA . ILE A 1 131 ? -15.171 -7.388 1.444 1.00 89.56 131 ILE A CA 1
ATOM 1044 C C . ILE A 1 131 ? -14.229 -7.063 2.598 1.00 89.56 131 ILE A C 1
ATOM 1046 O O . ILE A 1 131 ? -13.203 -7.730 2.739 1.00 89.56 131 ILE A O 1
ATOM 1050 N N . VAL A 1 132 ? -14.552 -6.026 3.365 1.00 90.69 132 VAL A N 1
ATOM 1051 C CA . VAL A 1 132 ? -13.788 -5.661 4.562 1.00 90.69 132 VAL A CA 1
ATOM 1052 C C . VAL A 1 132 ? -14.429 -6.256 5.812 1.00 90.69 132 VAL A C 1
ATOM 1054 O O . VAL A 1 132 ? -15.626 -6.541 5.829 1.00 90.69 132 VAL A O 1
ATOM 1057 N N . ASP A 1 133 ? -13.628 -6.434 6.854 1.00 89.94 133 ASP A N 1
ATOM 1058 C CA . ASP A 1 133 ? -14.034 -6.961 8.147 1.00 89.94 133 ASP A CA 1
ATOM 1059 C C . ASP A 1 133 ? -15.123 -6.093 8.811 1.00 89.94 133 ASP A C 1
ATOM 1061 O O . ASP A 1 133 ? -15.349 -4.934 8.445 1.00 89.94 133 ASP A O 1
ATOM 1065 N N . SER A 1 134 ? -15.804 -6.640 9.819 1.00 91.25 134 SER A N 1
ATOM 1066 C CA . SER A 1 134 ? -16.922 -5.969 10.493 1.00 91.25 134 SER A CA 1
ATOM 1067 C C . SER A 1 134 ? -16.519 -4.699 11.262 1.00 91.25 134 SER A C 1
ATOM 1069 O O . SER A 1 134 ? -17.277 -3.727 11.293 1.00 91.25 134 SER A O 1
ATOM 1071 N N . LYS A 1 135 ? -15.311 -4.645 11.836 1.00 92.44 135 LYS A N 1
ATOM 1072 C CA . LYS A 1 135 ? -14.779 -3.461 12.535 1.00 92.44 135 LYS A CA 1
ATOM 1073 C C . LYS A 1 135 ? -14.446 -2.353 11.536 1.00 92.44 135 LYS A C 1
ATOM 1075 O O . LYS A 1 135 ? -14.811 -1.197 11.748 1.00 92.44 135 LYS A O 1
ATOM 1080 N N . THR A 1 136 ? -13.800 -2.700 10.426 1.00 94.19 136 THR A N 1
ATOM 1081 C CA . THR A 1 136 ? -13.518 -1.784 9.315 1.00 94.19 136 THR A CA 1
ATOM 1082 C C . THR A 1 136 ? -14.821 -1.309 8.670 1.00 94.19 136 THR A C 1
ATOM 1084 O O . THR A 1 136 ? -14.970 -0.120 8.391 1.00 94.19 136 THR A O 1
ATOM 1087 N N . SER A 1 137 ? -15.808 -2.194 8.526 1.00 94.94 137 SER A N 1
ATOM 1088 C CA . SER A 1 137 ? -17.158 -1.867 8.057 1.00 94.94 137 SER A CA 1
ATOM 1089 C C . SER A 1 137 ? -17.834 -0.821 8.942 1.00 94.94 137 SER A C 1
ATOM 1091 O O . SER A 1 137 ? -18.306 0.193 8.426 1.00 94.94 137 SER A O 1
ATOM 1093 N N . ALA A 1 138 ? -17.816 -1.002 10.266 1.00 94.12 138 ALA A N 1
ATOM 1094 C CA . ALA A 1 138 ? -18.372 -0.037 11.214 1.00 94.12 138 ALA A CA 1
ATOM 1095 C C . ALA A 1 138 ? -17.683 1.338 11.114 1.00 94.12 138 ALA A C 1
ATOM 1097 O O . ALA A 1 138 ? -18.353 2.372 11.071 1.00 94.12 138 ALA A O 1
ATOM 1098 N N . LEU A 1 139 ? -16.350 1.358 10.990 1.00 95.38 139 LEU A N 1
ATOM 1099 C CA . LEU A 1 139 ? -15.586 2.595 10.797 1.00 95.38 139 LEU A CA 1
ATOM 1100 C C . LEU A 1 139 ? -15.953 3.306 9.489 1.00 95.38 139 LEU A C 1
ATOM 1102 O O . LEU A 1 139 ? -16.107 4.529 9.480 1.00 95.38 139 LEU A O 1
ATOM 1106 N N . ILE A 1 140 ? -16.119 2.564 8.390 1.00 95.88 140 ILE A N 1
ATOM 1107 C CA . ILE A 1 140 ? -16.555 3.137 7.111 1.00 95.88 140 ILE A CA 1
ATOM 1108 C C . ILE A 1 140 ? -17.971 3.694 7.242 1.00 95.88 140 ILE A C 1
ATOM 1110 O O . ILE A 1 140 ? -18.214 4.812 6.798 1.00 95.88 140 ILE A O 1
ATOM 1114 N N . GLN A 1 141 ? -18.901 2.971 7.864 1.00 94.81 141 GLN A N 1
ATOM 1115 C CA . GLN A 1 141 ? -20.269 3.456 8.057 1.00 94.81 141 GLN A CA 1
ATOM 1116 C C . GLN A 1 141 ? -20.295 4.767 8.856 1.00 94.81 141 GLN A C 1
ATOM 1118 O O . GLN A 1 141 ? -20.930 5.729 8.414 1.00 94.81 141 GLN A O 1
ATOM 1123 N N . GLN A 1 142 ? -19.538 4.848 9.957 1.00 95.38 142 GLN A N 1
ATOM 1124 C CA . GLN A 1 142 ? -19.387 6.080 10.737 1.00 95.38 142 GLN A CA 1
ATOM 1125 C C . GLN A 1 142 ? -18.789 7.210 9.887 1.00 95.38 142 GLN A C 1
ATOM 1127 O O . GLN A 1 142 ? -19.320 8.320 9.850 1.00 95.38 142 GLN A O 1
ATOM 1132 N N . TYR A 1 143 ? -17.714 6.928 9.150 1.00 96.81 143 TYR A N 1
ATOM 1133 C CA . TYR A 1 143 ? -17.075 7.899 8.265 1.00 96.81 143 TYR A CA 1
ATOM 1134 C C . TYR A 1 143 ? -18.030 8.429 7.197 1.00 96.81 143 TYR A C 1
ATOM 1136 O O . TYR A 1 143 ? -18.091 9.635 6.961 1.00 96.81 143 TYR A O 1
ATOM 1144 N N . MET A 1 144 ? -18.824 7.552 6.590 1.00 96.06 144 MET A N 1
ATOM 1145 C CA . MET A 1 144 ? -19.819 7.947 5.603 1.00 96.06 144 MET A CA 1
ATOM 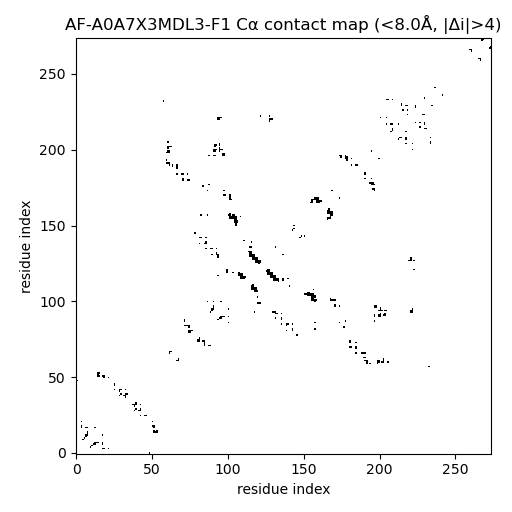1146 C C . MET A 1 144 ? -20.920 8.823 6.215 1.00 96.06 144 MET A C 1
ATOM 1148 O O . MET A 1 144 ? -21.401 9.732 5.543 1.00 96.06 144 MET A O 1
ATOM 1152 N N . GLY A 1 145 ? -21.282 8.599 7.481 1.00 94.88 145 GLY A N 1
ATOM 1153 C CA . GLY A 1 145 ? -22.192 9.468 8.233 1.00 94.88 145 GLY A CA 1
ATOM 1154 C C . GLY A 1 145 ? -21.611 10.853 8.544 1.00 94.88 145 GLY A C 1
ATOM 1155 O O . GLY A 1 145 ? -22.338 11.835 8.501 1.00 94.88 145 GLY A O 1
ATOM 1156 N N . GLU A 1 146 ? -20.305 10.971 8.801 1.00 95.00 146 GLU A N 1
ATOM 1157 C CA . GLU A 1 146 ? -19.671 12.254 9.170 1.00 95.00 146 GLU A CA 1
ATOM 1158 C C . GLU A 1 146 ? -19.141 13.083 7.981 1.00 95.00 146 GLU A C 1
ATOM 1160 O O . GLU A 1 146 ? -18.969 14.308 8.075 1.00 95.00 146 GLU A O 1
ATOM 1165 N N . PHE A 1 147 ? -18.802 12.426 6.872 1.00 95.19 147 PHE A N 1
ATOM 1166 C CA . PHE A 1 147 ? -18.144 13.055 5.721 1.00 95.19 147 PHE A CA 1
ATOM 1167 C C . PHE A 1 147 ? -19.025 13.113 4.474 1.00 95.19 147 PHE A C 1
ATOM 1169 O O . PHE A 1 147 ? -18.837 14.006 3.652 1.00 95.19 147 PHE A O 1
ATOM 1176 N N . HIS A 1 148 ? -20.007 12.216 4.355 1.00 94.75 148 HIS A N 1
ATOM 1177 C CA . HIS A 1 148 ? -20.808 12.029 3.143 1.00 94.75 148 HIS A CA 1
ATOM 1178 C C . HIS A 1 148 ? -22.312 12.051 3.440 1.00 94.75 148 HIS A C 1
ATOM 1180 O O . HIS A 1 148 ? -23.059 11.217 2.934 1.00 94.75 148 HIS A O 1
ATOM 1186 N N . LEU A 1 149 ? -22.761 13.023 4.246 1.00 89.38 149 LEU A N 1
ATOM 1187 C CA . LEU A 1 149 ? -24.172 13.205 4.633 1.00 89.38 149 LEU A CA 1
ATOM 1188 C C . LEU A 1 149 ? -25.119 13.252 3.425 1.00 89.38 149 LEU A C 1
ATOM 1190 O O . LEU A 1 149 ? -26.150 12.591 3.421 1.00 89.38 149 LEU A O 1
ATOM 1194 N N . GLU A 1 150 ? -24.730 13.977 2.376 1.00 88.31 150 GLU A N 1
ATOM 1195 C CA . GLU A 1 150 ? -25.512 14.121 1.140 1.00 88.31 150 GLU A CA 1
ATOM 1196 C C . GLU A 1 150 ? -25.414 12.901 0.210 1.00 88.31 150 GLU A C 1
ATOM 1198 O O . GLU A 1 150 ? -26.109 12.837 -0.801 1.00 88.31 150 GLU A O 1
ATOM 1203 N N . ARG A 1 151 ? -24.533 11.935 0.517 1.00 85.06 151 ARG A N 1
ATOM 1204 C CA . ARG A 1 151 ? -24.313 10.707 -0.267 1.00 85.06 151 ARG A CA 1
ATOM 1205 C C . ARG A 1 151 ? -24.106 10.952 -1.764 1.00 85.06 151 ARG A C 1
ATOM 1207 O O . ARG A 1 151 ? -24.472 10.112 -2.587 1.00 85.06 151 ARG A O 1
ATOM 1214 N N . ASN A 1 152 ? -23.473 12.074 -2.119 1.00 92.69 152 ASN A N 1
ATOM 1215 C CA . ASN A 1 152 ? -23.121 12.372 -3.500 1.00 92.69 152 ASN A CA 1
ATOM 1216 C C . ASN A 1 152 ? -22.221 11.257 -4.054 1.00 92.69 152 ASN A C 1
ATOM 1218 O O . ASN A 1 152 ? -21.069 11.104 -3.656 1.00 92.69 152 ASN A O 1
ATOM 1222 N N . ARG A 1 153 ? -22.775 10.479 -4.984 1.00 93.00 153 ARG A N 1
ATOM 1223 C CA . ARG A 1 153 ? -22.163 9.271 -5.546 1.00 93.00 153 ARG A CA 1
ATOM 1224 C C . ARG A 1 153 ? -20.901 9.545 -6.359 1.00 93.00 153 ARG A C 1
ATOM 1226 O O . ARG A 1 153 ? -20.110 8.622 -6.529 1.00 93.00 153 ARG A O 1
ATOM 1233 N N . ASP A 1 154 ? -20.744 10.765 -6.861 1.00 94.12 154 ASP A N 1
ATOM 1234 C CA . ASP A 1 154 ? -19.609 11.227 -7.670 1.00 94.12 154 ASP A CA 1
ATOM 1235 C C . ASP A 1 154 ? -18.567 11.994 -6.851 1.00 94.12 154 ASP A C 1
ATOM 1237 O O . ASP A 1 154 ? -17.563 12.465 -7.387 1.00 94.12 154 ASP A O 1
ATOM 1241 N N . ALA A 1 155 ? -18.801 12.155 -5.546 1.00 95.00 155 ALA A N 1
ATOM 1242 C CA . ALA A 1 155 ? -17.817 12.760 -4.671 1.00 95.00 155 ALA A CA 1
ATOM 1243 C C . ALA A 1 155 ? -16.652 11.787 -4.412 1.00 95.00 155 ALA A C 1
ATOM 1245 O O . ALA A 1 155 ? -16.875 10.574 -4.292 1.00 95.00 155 ALA A O 1
ATOM 1246 N N . PRO A 1 156 ? -15.421 12.308 -4.239 1.00 96.00 156 PRO A N 1
ATOM 1247 C CA . PRO A 1 156 ? -14.292 11.495 -3.812 1.00 96.00 156 PRO A CA 1
ATOM 1248 C C . PRO A 1 156 ? -14.597 10.809 -2.483 1.00 96.00 156 PRO A C 1
ATOM 1250 O O . PRO A 1 156 ? -14.961 11.481 -1.515 1.00 96.00 156 PRO A O 1
ATOM 1253 N N . PHE A 1 157 ? -14.368 9.501 -2.388 1.00 96.69 157 PHE A N 1
ATOM 1254 C CA . PHE A 1 157 ? -14.533 8.775 -1.131 1.00 96.69 157 PHE A CA 1
ATOM 1255 C C . PHE A 1 157 ? -13.621 9.354 -0.046 1.00 96.69 157 PHE A C 1
ATOM 1257 O O . PHE A 1 157 ? -14.099 9.680 1.036 1.00 96.69 157 PHE A O 1
ATOM 1264 N N . ILE A 1 158 ? -12.336 9.567 -0.360 1.00 97.12 158 ILE A N 1
ATOM 1265 C CA . ILE A 1 158 ? -11.369 10.234 0.519 1.00 97.12 158 ILE A CA 1
ATOM 1266 C C . ILE A 1 158 ? -10.971 11.589 -0.070 1.00 97.12 158 ILE A C 1
ATOM 1268 O O . ILE A 1 158 ? -10.318 11.670 -1.114 1.00 97.12 158 ILE A O 1
ATOM 1272 N N . TYR A 1 159 ? -11.283 12.670 0.647 1.00 96.12 159 TYR A N 1
ATOM 1273 C CA . TYR A 1 159 ? -11.028 14.031 0.177 1.00 96.12 159 TYR A CA 1
ATOM 1274 C C . TYR A 1 159 ? -10.270 14.922 1.170 1.00 96.12 159 TYR A C 1
ATOM 1276 O O . TYR A 1 159 ? -10.177 14.682 2.381 1.00 96.12 159 TYR A O 1
ATOM 1284 N N . THR A 1 160 ? -9.733 16.009 0.626 1.00 94.19 160 THR A N 1
ATOM 1285 C CA . THR A 1 160 ? -9.350 17.221 1.349 1.00 94.19 160 THR A CA 1
ATOM 1286 C C . THR A 1 160 ? -10.245 18.378 0.912 1.00 94.19 160 THR A C 1
ATOM 1288 O O . THR A 1 160 ? -10.824 18.360 -0.172 1.00 94.19 160 THR A O 1
ATOM 1291 N N . VAL A 1 161 ? -10.378 19.394 1.765 1.00 92.56 161 VAL A N 1
ATOM 1292 C CA . VAL A 1 161 ? -11.113 20.618 1.428 1.00 92.56 161 VAL A CA 1
ATOM 1293 C C . VAL A 1 161 ? -10.098 21.708 1.115 1.00 92.56 161 VAL A C 1
ATOM 1295 O O . VAL A 1 161 ? -9.279 22.049 1.967 1.00 92.56 161 VAL A O 1
ATOM 1298 N N . ILE A 1 162 ? -10.128 22.229 -0.111 1.00 90.00 162 ILE A N 1
ATOM 1299 C CA . ILE A 1 162 ? -9.242 23.303 -0.579 1.00 90.00 162 ILE A CA 1
ATOM 1300 C C . ILE A 1 162 ? -10.123 24.384 -1.201 1.00 90.00 162 ILE A C 1
ATOM 1302 O O . ILE A 1 162 ? -10.829 24.118 -2.172 1.00 90.00 162 ILE A O 1
ATOM 1306 N N . GLY A 1 163 ? -10.103 25.593 -0.629 1.00 89.88 163 GLY A N 1
ATOM 1307 C CA . GLY A 1 163 ? -10.958 26.698 -1.081 1.00 89.88 163 GLY A CA 1
ATOM 1308 C C . GLY A 1 163 ? -12.456 26.372 -1.002 1.00 89.88 163 GLY A C 1
ATOM 1309 O O . GLY A 1 163 ? -13.193 26.665 -1.935 1.00 89.88 163 GLY A O 1
ATOM 1310 N N . GLY A 1 164 ? -12.885 25.668 0.053 1.00 89.69 164 GLY A N 1
ATOM 1311 C CA . GLY A 1 164 ? -14.281 25.255 0.258 1.00 89.69 164 GLY A CA 1
ATOM 1312 C C . GLY A 1 164 ? -14.759 24.078 -0.603 1.00 89.69 164 GLY A C 1
ATOM 1313 O O . GLY A 1 164 ? -15.855 23.579 -0.382 1.00 89.69 164 GLY A O 1
ATOM 1314 N N . LYS A 1 165 ? -13.945 23.586 -1.547 1.00 90.44 165 LYS A N 1
ATOM 1315 C CA . LYS A 1 165 ? -14.308 22.471 -2.434 1.00 90.44 165 LYS A CA 1
ATOM 1316 C C . LYS A 1 165 ? -13.641 21.171 -2.008 1.00 90.44 165 LYS A C 1
ATOM 1318 O O . LYS A 1 165 ? -12.460 21.163 -1.647 1.00 90.44 165 LYS A O 1
ATOM 1323 N N . GLN A 1 166 ? -14.388 20.074 -2.097 1.00 93.69 166 GLN A N 1
ATOM 1324 C CA . GLN A 1 166 ? -13.844 18.731 -1.930 1.00 93.69 166 GLN A CA 1
ATOM 1325 C C . GLN A 1 166 ? -12.963 18.385 -3.134 1.00 93.69 166 GLN A C 1
ATOM 1327 O O . GLN A 1 166 ? -13.361 18.557 -4.286 1.00 93.69 166 GLN A O 1
ATOM 1332 N N . LYS A 1 167 ? -11.746 17.919 -2.866 1.00 94.81 167 LYS A N 1
ATOM 1333 C CA . LYS A 1 167 ? -10.816 17.398 -3.869 1.00 94.81 167 LYS A CA 1
ATOM 1334 C C . LYS A 1 167 ? -10.266 16.064 -3.396 1.00 94.81 167 LYS A C 1
ATOM 1336 O O . LYS A 1 167 ? -10.053 15.891 -2.197 1.00 94.81 167 LYS A O 1
ATOM 1341 N N . TYR A 1 168 ? -9.985 15.160 -4.329 1.00 96.50 168 TYR A N 1
ATOM 1342 C CA . TYR A 1 168 ? -9.311 13.898 -4.029 1.00 96.50 168 TYR A CA 1
ATOM 1343 C C . TYR A 1 168 ? -8.051 14.142 -3.195 1.00 96.50 168 TYR A C 1
ATOM 1345 O O . TYR A 1 168 ? -7.231 15.019 -3.499 1.00 96.50 168 TYR A O 1
ATOM 1353 N N . MET A 1 169 ? -7.902 13.377 -2.115 1.00 96.31 169 MET A N 1
ATOM 1354 C CA . MET A 1 169 ? -6.666 13.399 -1.345 1.00 96.31 169 MET A CA 1
ATOM 1355 C C . MET A 1 169 ? -5.520 12.868 -2.210 1.00 96.31 169 MET A C 1
ATOM 1357 O O . MET A 1 169 ? -5.688 11.922 -2.960 1.00 96.31 169 MET A O 1
ATOM 1361 N N . THR A 1 170 ? -4.322 13.439 -2.115 1.00 96.81 170 THR A N 1
ATOM 1362 C CA . THR A 1 170 ? -3.184 12.912 -2.881 1.00 96.81 170 THR A CA 1
ATOM 1363 C C . THR A 1 170 ? -2.577 11.682 -2.202 1.00 96.81 170 THR A C 1
ATOM 1365 O O . THR A 1 170 ? -2.522 11.605 -0.972 1.00 96.81 170 THR A O 1
ATOM 1368 N N . ALA A 1 171 ? -2.006 10.760 -2.984 1.00 96.94 171 ALA A N 1
ATOM 1369 C CA . ALA A 1 171 ? -1.260 9.617 -2.445 1.00 96.94 171 ALA A CA 1
ATOM 1370 C C . ALA A 1 171 ? -0.119 10.049 -1.502 1.00 96.94 171 ALA A C 1
ATOM 1372 O O . ALA A 1 171 ? 0.128 9.420 -0.473 1.00 96.94 171 ALA A O 1
ATOM 1373 N N . ARG A 1 172 ? 0.535 11.182 -1.797 1.00 96.44 172 ARG A N 1
ATOM 1374 C CA . ARG A 1 172 ? 1.563 11.780 -0.932 1.00 96.44 172 ARG A CA 1
ATOM 1375 C C . ARG A 1 172 ? 1.005 12.190 0.436 1.00 96.44 172 ARG A C 1
ATOM 1377 O O . ARG A 1 172 ? 1.703 12.029 1.434 1.00 96.44 172 ARG A O 1
ATOM 1384 N N . ASN A 1 173 ? -0.224 12.703 0.507 1.00 96.44 173 ASN A N 1
ATOM 1385 C CA . ASN A 1 173 ? -0.854 13.039 1.787 1.00 96.44 173 ASN A CA 1
ATOM 1386 C C . ASN A 1 173 ? -1.120 11.782 2.619 1.00 96.44 173 ASN A C 1
ATOM 1388 O O . ASN A 1 173 ? -0.816 11.778 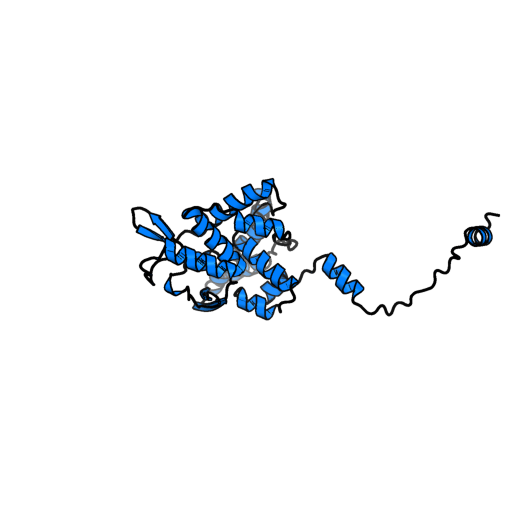3.809 1.00 96.44 173 ASN A O 1
ATOM 1392 N N . VAL A 1 174 ? -1.596 10.705 1.988 1.00 97.69 174 VAL A N 1
ATOM 1393 C CA . VAL A 1 174 ? -1.791 9.406 2.651 1.00 97.69 174 VAL A CA 1
ATOM 1394 C C . VAL A 1 174 ? -0.463 8.834 3.161 1.00 97.69 174 VAL A C 1
ATOM 1396 O O . VAL A 1 174 ? -0.379 8.382 4.298 1.00 97.69 174 VAL A O 1
ATOM 1399 N N . GLN A 1 175 ? 0.611 8.909 2.370 1.00 96.75 175 GLN A N 1
ATOM 1400 C CA . GLN A 1 175 ? 1.945 8.473 2.802 1.00 96.75 175 GLN A CA 1
ATOM 1401 C C . GLN A 1 175 ? 2.456 9.274 4.008 1.00 96.75 175 GLN A C 1
ATOM 1403 O O . GLN A 1 175 ? 2.954 8.685 4.963 1.00 96.75 175 GLN A O 1
ATOM 1408 N N . LYS A 1 176 ? 2.303 10.606 3.993 1.00 96.62 176 LYS A N 1
ATOM 1409 C CA . LYS A 1 176 ? 2.677 11.472 5.125 1.00 96.62 176 LYS A CA 1
ATOM 1410 C C . LYS A 1 176 ? 1.870 11.153 6.383 1.00 96.62 176 LYS A C 1
ATOM 1412 O O . LYS A 1 176 ? 2.428 11.154 7.475 1.00 96.62 176 LYS A O 1
ATOM 1417 N N . LEU A 1 177 ? 0.577 10.885 6.221 1.00 96.44 177 LEU A N 1
ATOM 1418 C CA . LEU A 1 177 ? -0.328 10.484 7.294 1.00 96.44 177 LEU A CA 1
ATOM 1419 C C . LEU A 1 177 ? 0.134 9.179 7.944 1.00 96.44 177 LEU A C 1
ATOM 1421 O O . LEU A 1 177 ? 0.306 9.144 9.158 1.00 96.44 177 LEU A O 1
ATOM 1425 N N . ILE A 1 178 ? 0.397 8.141 7.146 1.00 97.19 178 ILE A N 1
ATOM 1426 C CA . ILE A 1 178 ? 0.872 6.850 7.663 1.00 97.19 178 ILE A CA 1
ATOM 1427 C C . ILE A 1 178 ? 2.219 7.025 8.356 1.00 97.19 178 ILE A C 1
ATOM 1429 O O . ILE A 1 178 ? 2.375 6.554 9.478 1.00 97.19 178 ILE A O 1
ATOM 1433 N N . LYS A 1 179 ? 3.151 7.766 7.738 1.00 96.25 179 LYS A N 1
ATOM 1434 C CA . LYS A 1 179 ? 4.463 8.035 8.333 1.00 96.25 179 LYS A CA 1
ATOM 1435 C C . LYS A 1 179 ? 4.328 8.694 9.709 1.00 96.25 179 LYS A C 1
ATOM 1437 O O . LYS A 1 179 ? 4.939 8.241 10.668 1.00 96.25 179 LYS A O 1
ATOM 1442 N N . LYS A 1 180 ? 3.483 9.726 9.815 1.00 96.38 180 LYS A N 1
ATOM 1443 C CA . LYS A 1 180 ? 3.225 10.441 11.071 1.00 96.38 180 LYS A CA 1
ATOM 1444 C C . LYS A 1 180 ? 2.784 9.493 12.188 1.00 96.38 180 LYS A C 1
ATOM 1446 O O . LYS A 1 180 ? 3.261 9.636 13.307 1.00 96.38 180 LYS A O 1
ATOM 1451 N N . TYR A 1 181 ? 1.855 8.575 11.917 1.00 97.50 181 TYR A N 1
ATOM 1452 C CA . TYR A 1 181 ? 1.379 7.643 12.944 1.00 97.50 181 TYR A CA 1
ATOM 1453 C C . TYR A 1 181 ? 2.387 6.527 13.220 1.00 97.50 181 TYR A C 1
ATOM 1455 O O . TYR A 1 181 ? 2.589 6.194 14.382 1.00 97.50 181 TYR A O 1
ATOM 1463 N N . SER A 1 182 ? 3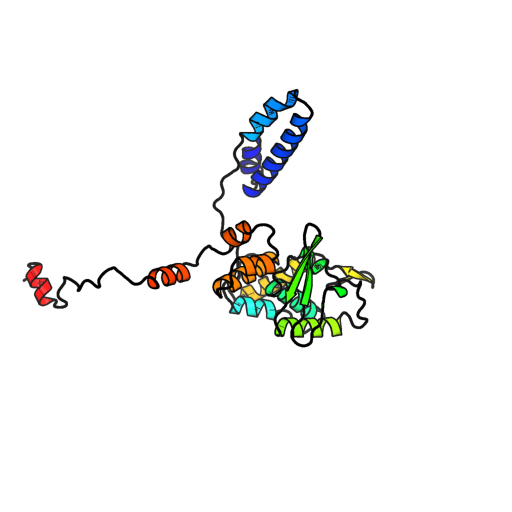.087 6.020 12.201 1.00 96.50 182 SER A N 1
ATOM 1464 C CA . SER A 1 182 ? 4.141 5.024 12.414 1.00 96.50 182 SER A CA 1
ATOM 1465 C C . SER A 1 182 ? 5.306 5.560 13.234 1.00 96.50 182 SER A C 1
ATOM 1467 O O . SER A 1 182 ? 5.851 4.824 14.041 1.00 96.50 182 SER A O 1
ATOM 1469 N N . ASP A 1 183 ? 5.675 6.833 13.059 1.00 95.56 183 ASP A N 1
ATOM 1470 C CA . ASP A 1 183 ? 6.760 7.441 13.831 1.00 95.56 183 ASP A CA 1
ATOM 1471 C C . ASP A 1 183 ? 6.419 7.515 15.322 1.00 95.56 183 ASP A C 1
ATOM 1473 O O . ASP A 1 183 ? 7.277 7.219 16.141 1.00 95.56 183 ASP A O 1
ATOM 1477 N N . LYS A 1 184 ? 5.159 7.818 15.660 1.00 95.19 184 LYS A N 1
ATOM 1478 C CA . LYS A 1 184 ? 4.682 7.828 17.050 1.00 95.19 184 LYS A CA 1
ATOM 1479 C C . LYS A 1 184 ? 4.645 6.437 17.670 1.00 95.19 184 LYS A C 1
ATOM 1481 O O . LYS A 1 184 ? 5.044 6.252 18.806 1.00 95.19 184 LYS A O 1
ATOM 1486 N N . VAL A 1 185 ? 4.142 5.455 16.926 1.00 95.69 185 VAL A N 1
ATOM 1487 C CA . VAL A 1 185 ? 4.001 4.079 17.430 1.00 95.69 185 VAL A CA 1
ATOM 1488 C C . VAL A 1 185 ? 5.373 3.439 17.645 1.00 95.69 185 VAL A C 1
ATOM 1490 O O . VAL A 1 185 ? 5.538 2.661 18.579 1.00 95.69 185 VAL A O 1
ATOM 1493 N N . ARG A 1 186 ? 6.375 3.830 16.846 1.00 94.81 186 ARG A N 1
ATOM 1494 C CA . ARG A 1 186 ? 7.763 3.369 16.983 1.00 94.81 186 ARG A CA 1
ATOM 1495 C C . ARG A 1 186 ? 8.425 3.774 18.308 1.00 94.81 186 ARG A C 1
ATOM 1497 O O . ARG A 1 186 ? 9.453 3.216 18.658 1.00 94.81 186 ARG A O 1
ATOM 1504 N N . GLU A 1 187 ? 7.853 4.721 19.054 1.00 92.56 187 GLU A N 1
ATOM 1505 C CA . GLU A 1 187 ? 8.334 5.064 20.400 1.00 92.56 187 GLU A CA 1
ATOM 1506 C C . GLU A 1 187 ? 8.089 3.931 21.415 1.00 92.56 187 GLU A C 1
ATOM 1508 O O . 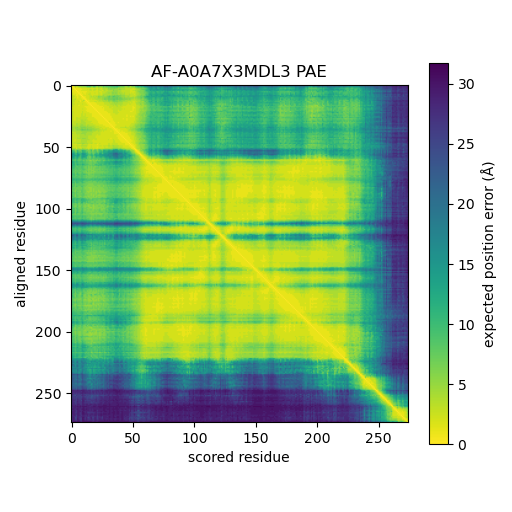GLU A 1 187 ? 8.800 3.852 22.413 1.00 92.56 187 GLU A O 1
ATOM 1513 N N . ALA A 1 188 ? 7.105 3.056 21.164 1.00 93.31 188 ALA A N 1
ATOM 1514 C CA . ALA A 1 188 ? 6.693 1.993 22.087 1.00 93.31 188 ALA A CA 1
ATOM 1515 C C . ALA A 1 188 ? 6.723 0.578 21.482 1.00 93.31 188 ALA A C 1
ATOM 1517 O O . ALA A 1 188 ? 6.738 -0.395 22.231 1.00 93.31 188 ALA A O 1
ATOM 1518 N N . TYR A 1 189 ? 6.727 0.454 20.154 1.00 94.38 189 TYR A N 1
ATOM 1519 C CA . TYR A 1 189 ? 6.669 -0.825 19.445 1.00 94.38 189 TYR A CA 1
ATOM 1520 C C . TYR A 1 189 ? 7.755 -0.923 18.378 1.00 94.38 189 TYR A C 1
ATOM 1522 O O . TYR A 1 189 ? 8.133 0.083 17.772 1.00 94.38 189 TYR A O 1
ATOM 1530 N N . ASP A 1 190 ? 8.192 -2.146 18.080 1.00 89.69 190 ASP A N 1
ATOM 1531 C CA . ASP A 1 190 ? 9.101 -2.380 16.964 1.00 89.69 190 ASP A CA 1
ATOM 1532 C C . ASP A 1 190 ? 8.339 -2.302 15.632 1.00 89.69 190 ASP A C 1
ATOM 1534 O O . ASP A 1 190 ? 7.447 -3.095 15.322 1.00 89.69 190 ASP A O 1
ATOM 1538 N N . LEU A 1 191 ? 8.671 -1.289 14.835 1.00 92.00 191 LEU A N 1
ATOM 1539 C CA . LEU A 1 191 ? 8.105 -1.070 13.512 1.00 92.00 191 LEU A CA 1
ATOM 1540 C C . LEU A 1 191 ? 9.231 -0.877 12.504 1.00 92.00 191 LEU A C 1
ATOM 1542 O O . LEU A 1 191 ? 10.191 -0.156 12.796 1.00 92.00 191 LEU A O 1
ATOM 1546 N N . PRO A 1 192 ? 9.060 -1.359 11.257 1.00 90.19 192 PRO A N 1
ATOM 1547 C CA . PRO A 1 192 ? 10.010 -1.082 10.194 1.00 90.19 192 PRO A CA 1
ATOM 1548 C C . PRO A 1 192 ? 10.338 0.411 10.085 1.00 90.19 192 PRO A C 1
ATOM 1550 O O . PRO A 1 192 ? 9.463 1.274 10.244 1.00 90.19 192 PRO A O 1
ATOM 1553 N N . GLU A 1 193 ? 11.586 0.711 9.725 1.00 86.62 193 GLU A N 1
ATOM 1554 C CA . GLU A 1 193 ? 12.097 2.080 9.556 1.00 86.62 193 GLU A CA 1
ATOM 1555 C C . GLU A 1 193 ? 11.155 2.944 8.696 1.00 86.62 193 GLU A C 1
ATOM 1557 O O . GLU A 1 193 ? 10.885 4.109 8.994 1.00 86.62 193 GLU A O 1
ATOM 1562 N N . SER A 1 194 ? 10.566 2.339 7.658 1.00 87.69 194 SER A N 1
ATOM 1563 C CA . SER A 1 194 ? 9.567 2.980 6.810 1.00 87.69 194 SER A CA 1
ATOM 1564 C C . SER A 1 194 ? 8.281 2.161 6.700 1.00 87.69 194 SER A C 1
ATOM 1566 O O . SER A 1 194 ? 8.230 1.089 6.085 1.00 87.69 194 SER A O 1
ATOM 1568 N N . VAL A 1 195 ? 7.196 2.729 7.228 1.00 94.06 195 VAL A N 1
ATOM 1569 C CA . VAL A 1 195 ? 5.837 2.235 7.011 1.00 94.06 195 VAL A CA 1
ATOM 1570 C C . VAL A 1 195 ? 5.162 3.081 5.933 1.00 94.06 195 VAL A C 1
ATOM 1572 O O . VAL A 1 195 ? 5.153 4.309 5.968 1.00 94.06 195 VAL A O 1
ATOM 1575 N N . SER A 1 196 ? 4.602 2.403 4.936 1.00 94.12 196 SER A N 1
ATOM 1576 C CA . SER A 1 196 ? 3.944 3.000 3.773 1.00 94.12 196 SER A CA 1
ATOM 1577 C C . SER A 1 196 ? 2.654 2.234 3.451 1.00 94.12 196 SER A C 1
ATOM 1579 O O . SER A 1 196 ? 2.483 1.118 3.952 1.00 94.12 196 SER A O 1
ATOM 1581 N N . PRO A 1 197 ? 1.777 2.739 2.560 1.00 95.38 197 PRO A N 1
ATOM 1582 C CA . PRO A 1 197 ? 0.613 1.976 2.096 1.00 95.38 197 PRO A CA 1
ATOM 1583 C C . PRO A 1 197 ? 0.980 0.578 1.577 1.00 95.38 197 PRO A C 1
ATOM 1585 O O . PRO A 1 197 ? 0.303 -0.408 1.850 1.00 95.38 197 PRO A O 1
ATOM 1588 N N . HIS A 1 198 ? 2.111 0.465 0.873 1.00 92.00 198 HIS A N 1
ATOM 1589 C CA . HIS A 1 198 ? 2.603 -0.823 0.396 1.00 92.00 198 HIS A CA 1
ATOM 1590 C C . HIS A 1 198 ? 3.114 -1.726 1.520 1.00 92.00 198 HIS A C 1
ATOM 1592 O O . HIS A 1 198 ? 3.112 -2.939 1.344 1.00 92.00 198 HIS A O 1
ATOM 1598 N N . THR A 1 199 ? 3.591 -1.177 2.642 1.00 93.19 199 THR A N 1
ATOM 1599 C CA . THR A 1 199 ? 3.922 -1.967 3.841 1.00 93.19 199 THR A CA 1
ATOM 1600 C C . THR A 1 199 ? 2.656 -2.605 4.399 1.00 93.19 199 THR A C 1
ATOM 1602 O O . THR A 1 199 ? 2.623 -3.823 4.477 1.00 93.19 199 THR A O 1
ATOM 1605 N N . LEU A 1 200 ? 1.585 -1.833 4.629 1.00 94.31 200 LEU A N 1
ATOM 1606 C CA . LEU A 1 200 ? 0.298 -2.359 5.118 1.00 94.31 200 LEU A CA 1
ATOM 1607 C C . LEU A 1 200 ? -0.273 -3.453 4.209 1.00 94.31 200 LEU A C 1
ATOM 1609 O O . LEU A 1 200 ? -0.624 -4.534 4.673 1.00 94.31 200 LEU A O 1
ATOM 1613 N N . ARG A 1 201 ? -0.283 -3.211 2.895 1.00 92.44 201 ARG A N 1
ATOM 1614 C CA . ARG A 1 201 ? -0.743 -4.197 1.911 1.00 92.44 201 ARG A CA 1
ATOM 1615 C C . ARG A 1 201 ? 0.082 -5.487 1.931 1.00 92.44 201 ARG A C 1
ATOM 1617 O O . ARG A 1 201 ? -0.469 -6.575 1.788 1.00 92.44 201 ARG A O 1
ATOM 1624 N N . ARG A 1 202 ? 1.410 -5.376 2.055 1.00 89.31 202 ARG A N 1
ATOM 1625 C CA . ARG A 1 202 ? 2.284 -6.553 2.162 1.00 89.31 202 ARG A CA 1
ATOM 1626 C C . ARG A 1 202 ? 2.021 -7.294 3.465 1.00 89.31 202 ARG A C 1
ATOM 1628 O O . ARG A 1 202 ? 1.831 -8.497 3.393 1.00 89.31 202 ARG A O 1
ATOM 1635 N N . THR A 1 203 ? 1.929 -6.579 4.587 1.00 91.88 203 THR A N 1
ATOM 1636 C CA . THR A 1 203 ? 1.566 -7.146 5.890 1.00 91.88 203 THR A CA 1
ATOM 1637 C C . THR A 1 203 ? 0.271 -7.947 5.794 1.00 91.88 203 THR A C 1
ATOM 1639 O O . THR A 1 203 ? 0.269 -9.108 6.180 1.00 91.88 203 THR A O 1
ATOM 1642 N N . ARG A 1 204 ? -0.796 -7.399 5.188 1.00 92.06 204 ARG A N 1
ATOM 1643 C CA . ARG A 1 204 ? -2.060 -8.134 5.008 1.00 92.06 204 ARG A CA 1
ATOM 1644 C C . ARG A 1 204 ? -1.876 -9.427 4.220 1.00 92.06 204 ARG A C 1
ATOM 1646 O O . ARG A 1 204 ? -2.345 -10.469 4.656 1.00 92.06 204 ARG A O 1
ATOM 1653 N N . GLY A 1 205 ? -1.182 -9.368 3.081 1.00 89.31 205 GLY A N 1
ATOM 1654 C CA . GLY A 1 205 ? -0.913 -10.558 2.268 1.00 89.31 205 GLY A CA 1
ATOM 1655 C C . GLY A 1 205 ? -0.077 -11.611 3.001 1.00 89.31 205 GLY A C 1
ATOM 1656 O O . GLY A 1 205 ? -0.381 -12.795 2.915 1.00 89.31 205 GLY A O 1
ATOM 1657 N N . THR A 1 206 ? 0.938 -11.181 3.756 1.00 87.12 206 THR A N 1
ATOM 1658 C CA . THR A 1 206 ? 1.782 -12.070 4.562 1.00 87.12 206 THR A CA 1
ATOM 1659 C C . THR A 1 206 ? 0.992 -12.721 5.692 1.00 87.12 206 THR A C 1
ATOM 1661 O O . THR A 1 206 ? 1.135 -13.922 5.889 1.00 87.12 206 THR A O 1
ATOM 1664 N N . LEU A 1 207 ? 0.150 -11.967 6.406 1.00 88.38 207 LEU A N 1
ATOM 1665 C CA . LEU A 1 207 ? -0.682 -12.511 7.480 1.00 88.38 207 LEU A CA 1
ATOM 1666 C C . LEU A 1 207 ? -1.723 -13.495 6.936 1.00 88.38 207 LEU A C 1
ATOM 1668 O O . LEU A 1 207 ? -1.780 -14.612 7.423 1.00 88.38 207 LEU A O 1
ATOM 1672 N N . LEU A 1 208 ? -2.429 -13.166 5.846 1.00 88.12 208 LEU A N 1
ATOM 1673 C CA . LEU A 1 208 ? -3.362 -14.109 5.208 1.00 88.12 208 LEU A CA 1
ATOM 1674 C C . LEU A 1 208 ? -2.676 -15.411 4.779 1.00 88.12 208 LEU A C 1
ATOM 1676 O O . LEU A 1 208 ? -3.237 -16.490 4.932 1.00 88.12 208 LEU A O 1
ATOM 1680 N N . TYR A 1 209 ? -1.454 -15.320 4.251 1.00 87.50 209 TYR A N 1
ATOM 1681 C CA . TYR A 1 209 ? -0.688 -16.508 3.888 1.00 87.50 209 TYR A CA 1
ATOM 1682 C C . TYR A 1 209 ? -0.286 -17.335 5.118 1.00 87.50 209 TYR A C 1
ATOM 1684 O O . TYR A 1 209 ? -0.359 -18.561 5.081 1.00 87.50 209 TYR A O 1
ATOM 1692 N N . ARG A 1 210 ? 0.117 -16.678 6.215 1.00 83.94 210 ARG A N 1
ATOM 1693 C CA . ARG A 1 210 ? 0.424 -17.341 7.494 1.00 83.94 210 ARG A CA 1
ATOM 1694 C C . ARG A 1 210 ? -0.808 -18.012 8.101 1.00 83.94 210 ARG A C 1
ATOM 1696 O O . ARG A 1 210 ? -0.674 -19.112 8.622 1.00 83.94 210 ARG A O 1
ATOM 1703 N N . ASP A 1 211 ? -1.982 -17.411 7.932 1.00 85.44 211 ASP A N 1
ATOM 1704 C CA . ASP A 1 211 ? -3.279 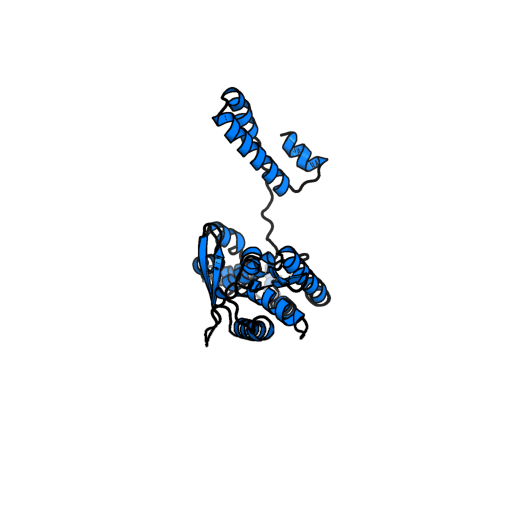-17.963 8.342 1.00 85.44 211 ASP A CA 1
ATOM 1705 C C . ASP A 1 211 ? -3.749 -19.123 7.435 1.00 85.44 211 ASP A C 1
ATOM 1707 O O . ASP A 1 211 ? -4.842 -19.656 7.611 1.00 85.44 211 ASP A O 1
ATOM 1711 N N . GLY A 1 212 ? -2.938 -19.530 6.449 1.00 83.88 212 GLY A N 1
ATOM 1712 C CA . GLY A 1 212 ? -3.203 -20.680 5.584 1.00 83.88 212 GLY A CA 1
ATOM 1713 C C . GLY A 1 212 ? -4.115 -20.388 4.392 1.00 83.88 212 GLY A C 1
ATOM 1714 O O . GLY A 1 212 ? -4.559 -21.322 3.723 1.00 83.88 212 GLY A O 1
ATOM 1715 N N . VAL A 1 213 ? -4.398 -19.115 4.091 1.00 85.38 213 VAL A N 1
ATOM 1716 C CA . VAL A 1 213 ? -5.195 -18.749 2.914 1.00 85.38 213 VAL A CA 1
ATOM 1717 C C . VAL A 1 213 ? -4.410 -19.056 1.641 1.00 85.38 213 VAL A C 1
ATOM 1719 O O . VAL A 1 213 ? -3.241 -18.691 1.497 1.00 85.38 213 VAL A O 1
ATOM 1722 N N . ASP A 1 214 ? -5.078 -19.704 0.687 1.00 86.31 214 ASP A N 1
ATOM 1723 C CA . ASP A 1 214 ? -4.477 -20.072 -0.589 1.00 86.31 214 ASP A CA 1
ATOM 1724 C C . ASP A 1 214 ? -3.913 -18.854 -1.352 1.00 86.31 214 ASP A C 1
ATOM 1726 O O . ASP A 1 214 ? -4.518 -17.777 -1.425 1.00 86.31 214 ASP A O 1
ATOM 1730 N N . LEU A 1 215 ? -2.744 -19.034 -1.976 1.00 83.50 215 LEU A N 1
ATOM 1731 C CA . LEU A 1 215 ? -2.048 -17.964 -2.695 1.00 83.50 215 LEU A CA 1
ATOM 1732 C C . LEU A 1 215 ? -2.867 -17.424 -3.872 1.00 83.50 215 LEU A C 1
ATOM 1734 O O . LEU A 1 215 ? -2.752 -16.235 -4.181 1.00 83.50 215 LEU A O 1
ATOM 1738 N N . ALA A 1 216 ? -3.683 -18.246 -4.540 1.00 83.06 216 ALA A N 1
ATOM 1739 C CA . ALA A 1 216 ? -4.532 -17.762 -5.623 1.00 83.06 216 ALA A CA 1
ATOM 1740 C C . ALA A 1 216 ? -5.622 -16.834 -5.072 1.00 83.06 216 ALA A C 1
ATOM 1742 O O . ALA A 1 216 ? -5.821 -15.746 -5.620 1.00 83.06 216 ALA A O 1
ATOM 1743 N N . ALA A 1 217 ? -6.240 -17.189 -3.942 1.00 84.50 217 ALA A N 1
ATOM 1744 C CA . ALA A 1 217 ? -7.209 -16.332 -3.257 1.00 84.50 217 ALA A CA 1
ATOM 1745 C C . ALA A 1 217 ? -6.580 -14.997 -2.811 1.00 84.50 217 ALA A C 1
ATOM 1747 O O . ALA A 1 217 ? -7.124 -13.927 -3.103 1.00 84.50 217 ALA A O 1
ATOM 1748 N N . ILE A 1 218 ? -5.384 -15.031 -2.209 1.00 86.06 218 ILE A N 1
ATOM 1749 C CA . ILE A 1 218 ? -4.629 -13.818 -1.841 1.00 86.06 218 ILE A CA 1
ATOM 1750 C C . ILE A 1 218 ? -4.317 -12.972 -3.084 1.00 86.06 218 ILE A C 1
ATOM 1752 O O . ILE A 1 218 ? -4.457 -11.747 -3.069 1.00 86.06 218 ILE A O 1
ATOM 1756 N N . SER A 1 219 ? -3.913 -13.608 -4.187 1.00 84.31 219 SER A N 1
ATOM 1757 C CA . SER A 1 219 ? -3.594 -12.929 -5.445 1.00 84.31 219 SER A CA 1
ATOM 1758 C C . SER A 1 219 ? -4.800 -12.184 -6.023 1.00 84.31 219 SER A C 1
ATOM 1760 O O . SER A 1 219 ? -4.644 -11.058 -6.509 1.00 84.31 219 SER A O 1
ATOM 1762 N N . VAL A 1 220 ? -5.991 -12.789 -5.955 1.00 83.00 220 VAL A N 1
ATOM 1763 C CA . VAL A 1 220 ? -7.257 -12.182 -6.391 1.00 83.00 220 VAL A CA 1
ATOM 1764 C C . VAL A 1 220 ? -7.631 -11.009 -5.486 1.00 83.00 220 VAL A C 1
ATOM 1766 O O . VAL A 1 220 ? -7.856 -9.911 -5.998 1.00 83.00 220 VAL A O 1
ATOM 1769 N N . LEU A 1 221 ? -7.606 -11.200 -4.162 1.00 84.44 221 LEU A N 1
ATOM 1770 C CA . LEU A 1 221 ? -7.919 -10.162 -3.172 1.00 84.44 221 LEU A CA 1
ATOM 1771 C C . LEU A 1 221 ? -7.041 -8.917 -3.369 1.00 84.44 221 LEU A C 1
ATOM 1773 O O . LEU A 1 221 ? -7.518 -7.785 -3.504 1.00 84.44 221 LEU A O 1
ATOM 1777 N N . LEU A 1 222 ? -5.730 -9.133 -3.460 1.00 84.44 222 LEU A N 1
ATOM 1778 C CA . LEU A 1 222 ? -4.769 -8.059 -3.649 1.00 84.44 222 LEU A CA 1
ATOM 1779 C C . LEU A 1 222 ? -4.825 -7.501 -5.085 1.00 84.44 222 LEU A C 1
ATOM 1781 O O . LEU A 1 222 ? -4.458 -6.349 -5.317 1.00 84.44 222 LEU A O 1
ATOM 1785 N N . GLY A 1 223 ? -5.280 -8.253 -6.084 1.00 76.81 223 GLY A N 1
ATOM 1786 C CA . GLY A 1 223 ? -5.253 -7.817 -7.482 1.00 76.81 223 GLY A CA 1
ATOM 1787 C C . GLY A 1 223 ? -3.822 -7.755 -8.025 1.00 76.81 223 GLY A C 1
ATOM 1788 O O . GLY A 1 223 ? -3.358 -6.713 -8.519 1.00 76.81 223 GLY A O 1
ATOM 1789 N N . HIS A 1 224 ? -3.077 -8.850 -7.860 1.00 78.12 224 HIS A N 1
ATOM 1790 C CA . HIS A 1 224 ? -1.798 -9.051 -8.538 1.00 78.12 224 HIS A CA 1
ATOM 1791 C C . HIS A 1 224 ? -2.037 -9.484 -9.986 1.00 78.12 224 HIS A C 1
ATOM 1793 O O . HIS A 1 224 ? -2.800 -10.404 -10.254 1.00 78.12 224 HIS A O 1
ATOM 1799 N N . ALA A 1 225 ? -1.387 -8.790 -10.925 1.00 60.69 225 ALA A N 1
ATOM 1800 C CA . ALA A 1 225 ? -1.485 -9.105 -12.350 1.00 60.69 225 ALA A CA 1
ATOM 1801 C C . ALA A 1 225 ? -0.710 -10.379 -12.729 1.00 60.69 225 ALA A C 1
ATOM 1803 O O . ALA A 1 225 ? -0.999 -10.974 -13.759 1.00 60.69 225 ALA A O 1
ATOM 1804 N N . ASP A 1 226 ? 0.256 -10.778 -11.897 1.00 63.69 226 ASP A N 1
ATOM 1805 C CA . ASP A 1 226 ? 1.083 -11.968 -12.070 1.00 63.69 226 ASP A CA 1
ATOM 1806 C C . ASP A 1 226 ? 1.205 -12.702 -10.726 1.00 63.69 226 ASP A C 1
ATOM 1808 O O . ASP A 1 226 ? 1.661 -12.120 -9.732 1.00 63.69 226 ASP A O 1
ATOM 1812 N N . MET A 1 227 ? 0.827 -13.984 -10.707 1.00 59.44 227 MET A N 1
ATOM 1813 C CA . MET A 1 227 ? 0.944 -14.859 -9.536 1.00 59.44 227 MET A CA 1
ATOM 1814 C C . MET A 1 227 ? 2.393 -15.041 -9.075 1.00 59.44 227 MET A C 1
ATOM 1816 O O . MET A 1 227 ? 2.622 -15.288 -7.891 1.00 59.44 227 MET A O 1
ATOM 1820 N N . LYS A 1 228 ? 3.381 -14.864 -9.962 1.00 58.75 228 LYS A N 1
ATOM 1821 C CA . LYS A 1 228 ? 4.804 -14.869 -9.600 1.00 58.75 228 LYS A CA 1
ATOM 1822 C C . LYS A 1 228 ? 5.122 -13.804 -8.557 1.00 58.75 228 LYS A C 1
ATOM 1824 O O . LYS A 1 228 ? 5.952 -14.039 -7.692 1.00 58.75 228 LYS A O 1
ATOM 1829 N N . THR A 1 229 ? 4.408 -12.675 -8.578 1.00 60.69 229 THR A N 1
ATOM 1830 C CA . THR A 1 229 ? 4.514 -11.653 -7.529 1.00 60.69 229 THR A CA 1
ATOM 1831 C C . THR A 1 229 ? 4.032 -12.228 -6.196 1.00 60.69 229 THR A C 1
ATOM 1833 O O . THR A 1 229 ? 4.732 -12.162 -5.200 1.00 60.69 229 THR A O 1
ATOM 1836 N N . THR A 1 230 ? 2.868 -12.866 -6.154 1.00 62.19 230 THR A N 1
ATOM 1837 C CA . THR A 1 230 ? 2.345 -13.466 -4.917 1.00 62.19 230 THR A CA 1
ATOM 1838 C C . THR A 1 230 ? 3.288 -14.550 -4.374 1.00 62.19 230 THR A C 1
ATOM 1840 O O . THR A 1 230 ? 3.589 -14.557 -3.184 1.00 62.19 230 THR A O 1
ATOM 1843 N N . ARG A 1 231 ? 3.844 -15.397 -5.251 1.00 58.47 231 ARG A N 1
ATOM 1844 C CA . ARG A 1 231 ? 4.829 -16.421 -4.877 1.00 58.47 231 ARG A CA 1
ATOM 1845 C C . ARG A 1 231 ? 6.120 -15.799 -4.331 1.00 58.47 231 ARG A C 1
ATOM 1847 O O . ARG A 1 231 ? 6.450 -16.014 -3.174 1.00 58.47 231 ARG A O 1
ATOM 1854 N N . ASP A 1 232 ? 6.788 -14.947 -5.111 1.00 61.38 232 ASP A N 1
ATOM 1855 C CA . ASP A 1 232 ? 8.070 -14.330 -4.740 1.00 61.38 232 ASP A CA 1
ATOM 1856 C C . ASP A 1 232 ? 8.004 -13.526 -3.425 1.00 61.38 232 ASP A C 1
ATOM 1858 O O . ASP A 1 232 ? 9.015 -13.415 -2.734 1.00 61.38 232 ASP A O 1
ATOM 1862 N N . TYR A 1 233 ? 6.846 -12.946 -3.081 1.00 61.94 233 TYR A N 1
ATOM 1863 C CA . TYR A 1 233 ? 6.696 -12.131 -1.871 1.00 61.94 233 TYR A CA 1
ATOM 1864 C C . TYR A 1 233 ? 6.285 -12.917 -0.623 1.00 61.94 233 TYR A C 1
ATOM 1866 O O . TYR A 1 233 ? 6.710 -12.533 0.466 1.00 61.94 233 TYR A O 1
ATOM 1874 N N . TYR A 1 234 ? 5.462 -13.964 -0.746 1.00 63.25 234 TYR A N 1
ATOM 1875 C CA . TYR A 1 234 ? 4.833 -14.599 0.421 1.00 63.25 234 TYR A CA 1
ATOM 1876 C C . TYR A 1 234 ? 5.342 -16.008 0.716 1.00 63.25 234 TYR A C 1
ATOM 1878 O O . TYR A 1 234 ? 5.335 -16.410 1.873 1.00 63.25 234 TYR A O 1
ATOM 1886 N N . THR A 1 235 ? 5.880 -16.741 -0.264 1.00 57.09 235 THR A N 1
ATOM 1887 C CA . THR A 1 235 ? 6.341 -18.127 -0.044 1.00 57.09 235 THR A CA 1
ATOM 1888 C C . THR A 1 235 ? 7.728 -18.221 0.574 1.00 57.09 235 THR A C 1
ATOM 1890 O O . THR A 1 235 ? 8.387 -19.246 0.435 1.00 57.09 235 THR A O 1
ATOM 1893 N N . SER A 1 236 ? 8.219 -17.157 1.204 1.00 58.91 236 SER A N 1
ATOM 1894 C CA . SER A 1 236 ? 9.471 -17.220 1.946 1.00 58.91 236 SER A CA 1
ATOM 1895 C C . SER A 1 236 ? 9.119 -17.584 3.392 1.00 58.91 236 SER A C 1
ATOM 1897 O O . SER A 1 236 ? 8.752 -16.679 4.145 1.00 58.91 236 SER A O 1
ATOM 1899 N N . PRO A 1 237 ? 9.169 -18.874 3.782 1.00 55.22 237 PRO A N 1
ATOM 1900 C CA . PRO A 1 237 ? 8.760 -19.295 5.119 1.00 55.22 237 PRO A CA 1
ATOM 1901 C C . PRO A 1 237 ? 9.572 -18.547 6.187 1.00 55.22 237 PRO A C 1
ATOM 1903 O O . PRO A 1 237 ? 10.740 -18.192 5.967 1.00 55.22 237 PRO A O 1
ATOM 1906 N N . SER A 1 238 ? 8.949 -18.232 7.325 1.00 58.75 238 SER A N 1
ATOM 1907 C CA . SER A 1 238 ? 9.711 -17.798 8.503 1.00 58.75 238 SER A CA 1
ATOM 1908 C C . SER A 1 238 ? 10.574 -18.958 9.011 1.00 58.75 238 SER A C 1
ATOM 1910 O O . SER A 1 238 ? 10.317 -20.118 8.689 1.00 58.75 238 SER A O 1
ATOM 1912 N N . LEU A 1 239 ? 11.613 -18.659 9.794 1.00 57.19 239 LEU A N 1
ATOM 1913 C CA . LEU A 1 239 ? 12.420 -19.702 10.437 1.00 57.19 239 LEU A CA 1
ATOM 1914 C C . LEU A 1 239 ? 11.549 -20.619 11.306 1.00 57.19 239 LEU A C 1
ATOM 1916 O O . LEU A 1 239 ? 11.742 -21.829 11.280 1.00 57.19 239 LEU A O 1
ATOM 1920 N N . ASP A 1 240 ? 10.542 -20.066 11.980 1.00 57.72 240 ASP A N 1
ATOM 1921 C CA . ASP A 1 240 ? 9.609 -20.837 12.807 1.00 57.72 240 ASP A CA 1
ATOM 1922 C C . ASP A 1 240 ? 8.706 -21.746 11.973 1.00 57.72 240 ASP A C 1
ATOM 1924 O O . ASP A 1 240 ? 8.535 -22.912 12.311 1.00 57.72 240 ASP A O 1
ATOM 1928 N N . GLN A 1 241 ? 8.223 -21.275 10.819 1.00 60.09 241 GLN A N 1
ATOM 1929 C CA . GLN A 1 241 ? 7.491 -22.125 9.877 1.00 60.09 241 GLN A CA 1
ATOM 1930 C C . GLN A 1 241 ? 8.385 -23.216 9.282 1.00 60.09 241 GLN A C 1
ATOM 1932 O O . GLN A 1 241 ? 7.933 -24.339 9.098 1.00 60.09 241 GLN A O 1
ATOM 1937 N N . MET A 1 242 ? 9.656 -22.921 8.989 1.00 57.88 242 MET A N 1
ATOM 1938 C CA . MET A 1 242 ? 10.602 -23.946 8.532 1.00 57.88 242 MET A CA 1
ATOM 1939 C C . MET A 1 242 ? 10.875 -24.989 9.618 1.00 57.88 242 MET A C 1
ATOM 1941 O O . MET A 1 242 ? 10.941 -26.171 9.295 1.00 57.88 242 MET A O 1
ATOM 1945 N N . ARG A 1 243 ? 10.980 -24.574 10.888 1.00 60.66 243 ARG A N 1
ATOM 1946 C CA . ARG A 1 243 ? 11.094 -25.479 12.043 1.00 60.66 243 ARG A CA 1
ATOM 1947 C C . ARG A 1 243 ? 9.843 -26.338 12.203 1.00 60.66 243 ARG A C 1
ATOM 1949 O O . ARG A 1 243 ? 9.959 -27.547 12.339 1.00 60.66 243 ARG A O 1
ATOM 1956 N N . GLU A 1 244 ? 8.655 -25.749 12.115 1.00 65.44 244 GLU A N 1
ATOM 1957 C CA . GLU A 1 244 ? 7.396 -26.490 12.213 1.00 65.44 244 GLU A CA 1
ATOM 1958 C C . GLU A 1 244 ? 7.218 -27.474 11.046 1.00 65.44 244 GLU A C 1
ATOM 1960 O O . GLU A 1 244 ? 6.828 -28.617 11.260 1.00 65.44 244 GLU A O 1
ATOM 1965 N N . ILE A 1 245 ? 7.559 -27.078 9.815 1.00 66.25 245 ILE A N 1
ATOM 1966 C CA . ILE A 1 245 ? 7.539 -27.965 8.640 1.00 66.25 245 ILE A CA 1
ATOM 1967 C C . ILE A 1 245 ? 8.558 -29.101 8.790 1.00 66.25 245 ILE A C 1
ATOM 1969 O O . ILE A 1 245 ? 8.248 -30.238 8.432 1.00 66.25 245 ILE A O 1
ATOM 1973 N N . ALA A 1 246 ? 9.755 -28.813 9.311 1.00 64.00 246 ALA A N 1
ATOM 1974 C CA . ALA A 1 246 ? 10.757 -29.835 9.602 1.00 64.00 246 ALA A CA 1
ATOM 1975 C C . ALA A 1 246 ? 10.235 -30.839 10.641 1.00 64.00 246 ALA A C 1
ATOM 1977 O O . ALA A 1 246 ? 10.356 -32.043 10.431 1.00 64.00 246 ALA A O 1
ATOM 1978 N N . ASN A 1 247 ? 9.568 -30.346 11.687 1.00 65.88 247 ASN A N 1
ATOM 1979 C CA . ASN A 1 247 ? 9.017 -31.162 12.769 1.00 65.88 247 ASN A CA 1
ATOM 1980 C C . ASN A 1 247 ? 7.707 -31.884 12.391 1.00 65.88 247 ASN A C 1
ATOM 1982 O O . ASN A 1 247 ? 7.353 -32.870 13.025 1.00 65.88 247 ASN A O 1
ATOM 1986 N N . ARG A 1 248 ? 6.979 -31.425 11.361 1.00 58.75 248 ARG A N 1
ATOM 1987 C CA . ARG A 1 248 ? 5.746 -32.067 10.854 1.00 58.75 248 ARG A CA 1
ATOM 1988 C C . ARG A 1 248 ? 5.997 -33.296 9.984 1.00 58.75 248 ARG A C 1
ATOM 1990 O O . ARG A 1 248 ? 5.038 -33.980 9.627 1.00 58.75 248 ARG A O 1
ATOM 1997 N N . ARG A 1 249 ? 7.241 -33.582 9.589 1.00 48.47 249 ARG A N 1
ATOM 1998 C CA . ARG A 1 249 ? 7.540 -34.855 8.926 1.00 48.47 249 ARG A CA 1
ATOM 1999 C C . ARG A 1 249 ? 7.492 -35.963 9.969 1.00 48.47 249 ARG A C 1
ATOM 2001 O O . ARG A 1 249 ? 8.201 -35.882 10.962 1.00 48.47 249 ARG A O 1
ATOM 2008 N N . ASN A 1 250 ? 6.707 -37.008 9.694 1.00 53.28 250 ASN A N 1
ATOM 2009 C CA . ASN A 1 250 ? 6.868 -38.312 10.334 1.00 53.28 250 ASN A CA 1
ATOM 2010 C C . ASN A 1 250 ? 8.358 -38.658 10.295 1.00 53.28 250 ASN A C 1
ATOM 2012 O O . ASN A 1 250 ? 8.901 -38.886 9.209 1.00 53.28 250 ASN A O 1
ATOM 2016 N N . SER A 1 251 ? 9.023 -38.605 11.446 1.00 55.25 251 SER A N 1
ATOM 2017 C CA . SER A 1 251 ? 10.433 -38.940 11.534 1.00 55.25 251 SER A CA 1
ATOM 2018 C C . SER A 1 251 ? 10.558 -40.420 11.187 1.00 55.25 251 SER A C 1
ATOM 2020 O O . SER A 1 251 ? 10.130 -41.285 11.939 1.00 55.25 251 SER A O 1
ATOM 2022 N N . VAL A 1 252 ? 11.055 -40.708 9.984 1.00 59.62 252 VAL A N 1
ATOM 2023 C CA . VAL A 1 252 ? 11.466 -42.064 9.576 1.00 59.62 252 VAL A CA 1
ATOM 2024 C C . VAL A 1 252 ? 12.865 -42.369 10.122 1.00 59.62 252 VAL A C 1
ATOM 2026 O O . VAL A 1 252 ? 13.367 -43.474 9.964 1.00 59.62 252 VAL A O 1
ATOM 2029 N N . ILE A 1 253 ? 13.504 -41.366 10.733 1.00 63.31 253 ILE A N 1
ATOM 2030 C CA . ILE A 1 253 ? 14.725 -41.530 11.507 1.00 63.31 253 ILE A CA 1
ATOM 2031 C C . ILE A 1 253 ? 14.297 -42.254 12.786 1.00 63.31 253 ILE A C 1
ATOM 2033 O O . ILE A 1 253 ? 13.495 -41.681 13.532 1.00 63.31 253 ILE A O 1
ATOM 2037 N N . PRO A 1 254 ? 14.753 -43.499 13.007 1.00 64.12 254 PRO A N 1
ATOM 2038 C CA . PRO A 1 254 ? 14.494 -44.207 14.250 1.00 64.12 254 PRO A CA 1
ATOM 2039 C C . PRO A 1 254 ? 14.971 -43.353 15.423 1.00 64.12 254 PRO A C 1
ATOM 2041 O O . PRO A 1 254 ? 16.014 -42.704 15.322 1.00 64.12 254 PRO A O 1
ATOM 2044 N N . GLU A 1 255 ? 14.228 -43.351 16.527 1.00 62.59 255 GLU A N 1
ATOM 2045 C CA . GLU A 1 255 ? 14.821 -42.968 17.807 1.00 62.59 255 GLU A CA 1
ATOM 2046 C C . GLU A 1 255 ? 15.908 -44.007 18.099 1.00 62.59 255 GLU A C 1
ATOM 2048 O O . GLU A 1 255 ? 15.613 -45.146 18.451 1.00 62.59 255 GLU A O 1
ATOM 2053 N N . GLU A 1 256 ? 17.166 -43.662 17.827 1.00 64.94 256 GLU A N 1
ATOM 2054 C CA . GLU A 1 256 ? 18.290 -44.465 18.291 1.00 64.94 256 GLU A CA 1
ATOM 2055 C C . GLU A 1 256 ? 18.390 -44.255 19.800 1.00 64.94 256 GLU A C 1
ATOM 2057 O O . GLU A 1 256 ? 18.536 -43.121 20.265 1.00 64.94 256 GLU A O 1
ATOM 2062 N N . GLU A 1 257 ? 18.283 -45.344 20.563 1.00 67.00 257 GLU A N 1
ATOM 2063 C CA . GLU A 1 257 ? 18.661 -45.314 21.971 1.00 67.00 257 GLU A CA 1
ATOM 2064 C C . GLU A 1 257 ? 20.112 -44.820 22.049 1.00 67.00 257 GLU A C 1
ATOM 2066 O O . GLU A 1 257 ? 20.960 -45.294 21.279 1.00 67.00 257 GLU A O 1
ATOM 2071 N N . PRO A 1 258 ? 20.414 -43.834 22.910 1.00 65.94 258 PRO A N 1
ATOM 2072 C CA . PRO A 1 258 ? 21.778 -43.370 23.067 1.00 65.94 258 PRO A CA 1
ATOM 2073 C C . PRO A 1 258 ? 22.676 -44.573 23.377 1.00 65.94 258 PRO A C 1
ATOM 2075 O O . PRO A 1 258 ? 22.467 -45.290 24.347 1.00 65.94 258 PRO A O 1
ATOM 2078 N N . LEU A 1 259 ? 23.694 -44.791 22.537 1.00 63.84 259 LEU A N 1
ATOM 2079 C CA . LEU A 1 259 ? 24.707 -45.845 22.719 1.00 63.84 259 LEU A CA 1
ATOM 2080 C C . LEU A 1 259 ? 25.545 -45.656 23.993 1.00 63.84 259 LEU A C 1
ATOM 2082 O O . LEU A 1 259 ? 26.360 -46.510 24.337 1.00 63.84 259 LEU A O 1
ATOM 2086 N N . TRP A 1 260 ? 25.391 -44.509 24.644 1.00 68.56 260 TRP A N 1
ATOM 2087 C CA . TRP A 1 260 ? 26.079 -44.139 25.862 1.00 68.56 260 TRP A CA 1
ATOM 2088 C C . TRP A 1 260 ? 25.192 -44.552 27.035 1.00 68.56 260 TRP A C 1
ATOM 2090 O O . TRP A 1 260 ? 24.039 -44.120 27.077 1.00 68.56 260 TRP A O 1
ATOM 2100 N N . PRO A 1 261 ? 25.690 -45.365 27.975 1.00 63.34 261 PRO A N 1
ATOM 2101 C CA . PRO A 1 261 ? 24.970 -45.582 29.215 1.00 63.34 261 PRO A CA 1
ATOM 2102 C C . PRO A 1 261 ? 24.813 -44.240 29.943 1.00 63.34 261 PRO A C 1
ATOM 2104 O O . PRO A 1 261 ? 25.773 -43.481 30.057 1.00 63.34 261 PRO A O 1
ATOM 2107 N N . ASP A 1 262 ? 23.618 -43.959 30.469 1.00 63.28 262 ASP A N 1
ATOM 2108 C CA . ASP A 1 262 ? 23.363 -42.824 31.380 1.00 63.28 262 ASP A CA 1
ATOM 2109 C C . ASP A 1 262 ? 24.046 -43.016 32.760 1.00 63.28 262 ASP A C 1
ATOM 2111 O O . ASP A 1 262 ? 23.770 -42.291 33.717 1.00 63.28 262 ASP A O 1
ATOM 2115 N N . ASP A 1 263 ? 24.929 -44.012 32.870 1.00 72.31 263 ASP A N 1
ATOM 2116 C CA . ASP A 1 263 ? 25.719 -44.358 34.042 1.00 72.31 263 ASP A CA 1
ATOM 2117 C C . ASP A 1 263 ? 27.155 -43.827 33.875 1.00 72.31 263 ASP A C 1
ATOM 2119 O O . ASP A 1 263 ? 27.950 -44.340 33.080 1.00 72.31 263 ASP A O 1
ATOM 2123 N N . GLU A 1 264 ? 27.482 -42.770 34.625 1.00 70.44 264 GLU A N 1
ATOM 2124 C CA . GLU A 1 264 ? 28.812 -42.144 34.666 1.00 70.44 264 GLU A CA 1
ATOM 2125 C C . GLU A 1 264 ? 29.923 -43.141 35.042 1.00 70.44 264 GLU A C 1
ATOM 2127 O O . GLU A 1 264 ? 31.051 -43.016 34.547 1.00 70.44 264 GLU A O 1
ATOM 2132 N N . ASP A 1 265 ? 29.612 -44.151 35.861 1.00 71.75 265 ASP A N 1
ATOM 2133 C CA . ASP A 1 265 ? 30.573 -45.176 36.279 1.00 71.75 265 ASP A CA 1
ATOM 2134 C C . ASP A 1 265 ? 30.875 -46.143 35.122 1.00 71.75 265 ASP A C 1
ATOM 2136 O O . ASP A 1 265 ? 32.020 -46.552 34.905 1.00 71.75 265 ASP A O 1
ATOM 2140 N N . GLU A 1 266 ? 29.867 -46.480 34.316 1.00 68.19 266 GLU A N 1
ATOM 2141 C CA . GLU A 1 266 ? 30.033 -47.328 33.134 1.00 68.19 266 GLU A CA 1
ATOM 2142 C C . GLU A 1 266 ? 30.781 -46.585 32.015 1.00 68.19 266 GLU A C 1
ATOM 2144 O O . GLU A 1 266 ? 31.652 -47.157 31.349 1.00 68.19 266 GLU A O 1
ATOM 2149 N N . LEU A 1 267 ? 30.527 -45.281 31.874 1.00 70.50 267 LEU A N 1
ATOM 2150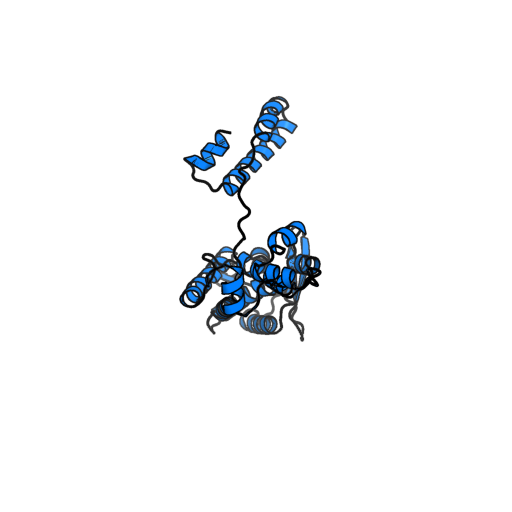 C CA . LEU A 1 267 ? 31.247 -44.405 30.952 1.00 70.50 267 LEU A CA 1
ATOM 2151 C C . LEU A 1 267 ? 32.732 -44.274 31.330 1.00 70.50 267 LEU A C 1
ATOM 2153 O O . LEU A 1 267 ? 33.600 -44.357 30.457 1.00 70.50 267 LEU A O 1
ATOM 2157 N N . SER A 1 268 ? 33.030 -44.123 32.625 1.00 71.56 268 SER A N 1
ATOM 2158 C CA . SER A 1 268 ? 34.400 -44.041 33.158 1.00 71.56 268 SER A CA 1
ATOM 2159 C C . SER A 1 268 ? 35.178 -45.335 32.923 1.00 71.56 268 SER A C 1
ATOM 2161 O O . SER A 1 268 ? 36.331 -45.301 32.477 1.00 71.56 268 SER A O 1
ATOM 2163 N N . ARG A 1 269 ? 34.510 -46.483 33.083 1.00 72.12 269 ARG A N 1
ATOM 2164 C CA . ARG A 1 269 ? 35.086 -47.806 32.826 1.00 72.12 269 ARG A CA 1
ATOM 2165 C C . ARG A 1 269 ? 35.360 -48.059 31.336 1.00 72.12 269 ARG A C 1
ATOM 2167 O O . ARG A 1 269 ? 36.401 -48.619 30.995 1.00 72.12 269 ARG A O 1
ATOM 2174 N N . ILE A 1 270 ? 34.469 -47.627 30.436 1.00 70.12 270 ILE A N 1
ATOM 2175 C CA . ILE A 1 270 ? 34.653 -47.738 28.972 1.00 70.12 270 ILE A CA 1
ATOM 2176 C C . ILE A 1 270 ? 35.774 -46.813 28.473 1.00 70.12 270 ILE A C 1
ATOM 2178 O O . ILE A 1 270 ? 36.520 -47.178 27.561 1.00 70.12 270 ILE A O 1
ATOM 2182 N N . LEU A 1 271 ? 35.912 -45.627 29.070 1.00 74.94 271 LEU A N 1
ATOM 2183 C CA . LEU A 1 271 ? 36.933 -44.639 28.711 1.00 74.94 271 LEU A CA 1
ATOM 2184 C C . LEU A 1 271 ? 38.296 -44.888 29.381 1.00 74.94 271 LEU A C 1
ATOM 2186 O O . LEU A 1 271 ? 39.252 -44.176 29.073 1.00 74.94 271 LEU A O 1
ATOM 2190 N N . GLY A 1 272 ? 38.406 -45.901 30.250 1.00 68.12 272 GLY A N 1
ATOM 2191 C CA . GLY A 1 272 ? 39.651 -46.259 30.935 1.00 68.12 272 GLY A CA 1
ATOM 2192 C C . GLY A 1 272 ? 40.125 -45.188 31.918 1.00 68.12 272 GLY A C 1
ATOM 2193 O O . GLY A 1 272 ? 41.326 -44.942 32.020 1.00 68.12 272 GLY A O 1
ATOM 2194 N N . LEU A 1 273 ? 39.178 -44.510 32.571 1.00 72.31 273 LEU A N 1
ATOM 2195 C CA . LEU A 1 273 ? 39.429 -43.449 33.551 1.00 72.31 273 LEU A CA 1
ATOM 2196 C C . LEU A 1 273 ? 39.460 -43.961 35.008 1.00 72.31 273 LEU A C 1
ATOM 2198 O O . LEU A 1 273 ? 39.700 -43.155 35.907 1.00 72.31 273 LEU A O 1
ATOM 2202 N N . ASP A 1 274 ? 39.275 -45.272 35.206 1.00 58.81 274 ASP A N 1
ATOM 2203 C CA . ASP A 1 274 ? 39.424 -46.003 36.479 1.00 58.81 274 ASP A CA 1
ATOM 2204 C C . ASP A 1 274 ? 40.845 -46.564 36.685 1.00 58.81 274 ASP A C 1
ATOM 2206 O O . ASP A 1 274 ? 41.417 -47.132 35.721 1.00 58.81 274 ASP A O 1
#

InterPro domains:
  IPR002104 Integrase, catalytic domain [PF00589] (66-235)
  IPR002104 Integrase, catalytic domain [PS51898] (58-247)
  IPR011010 DNA breaking-rejoining enzyme, catalytic core [SSF56349] (57-247)
  IPR013762 Integrase-like, catalytic domain superfamily [G3DSA:1.10.443.10] (55-255)
  IPR044068 Core-binding (CB) domain [PS51900] (1-33)
  IPR050090 Bacterial tyrosine recombinase XerC/XerD complex [PTHR30349] (2-241)

Nearest PDB structures (foldseek):
  5jk0-assembly1_D  TM=6.369E-01  e=1.792E-10  Helicobacter pylori 26695
  5jjv-assembly1_A-2  TM=6.390E-01  e=2.857E-10  Helicobacter pylori 26695
  5jk0-assembly1_B  TM=6.556E-01  e=8.488E-10  Helicobacter pylori 26695
  5jk0-assembly1_A  TM=6.302E-01  e=8.488E-10  Helicobacter pylori 26695
  5jk0-assembly1_C  TM=6.033E-01  e=6.219E-10  Helicobacter pylori 26695

Secondary structure (DSSP, 8-state):
-HHHHHHHHTS---HHHHHHHHHHHHHHHHHHHTT-GGGHHHHHHHHTSPPPP---PPPP----HHHHHHHHH-S-SSHHHHHHHHHHHHHHHT---HHHHHT-BGGGEE--SS--EEEEE-TTS-EEEEEPPHHHHHHHHHHHHHH-TT--TTSBSSEEEETTEEEEPPHHHHHHHHHHHHHHHTTTS---S---HHHHHHHHHHHHHHTT--HHHHHHHHT-S-HHHHHHHH----HHHHHHHHHTS---S--PPPSS-S-HHHHHHHTT--

Radius of gyration: 27.02 Å; Cα contacts (8 Å, |Δi|>4): 299; chains: 1; bounding box: 66×74×76 Å

Sequence (274 aa):
MDYRNHLHKVDNLKAKTVNNKLATVKSYVGYASARDVSLQQYAFSIEQVPYYSEPKERKPVIEDVDALAALLHMPPNTRKGLRDKVIMCVLYDGGMRVDELVSMDVRNVCLDYDNVKLRIHGKGNKERCVIVDSKTSALIQQYMGEFHLERNRDAPFIYTVIGGKQKYMTARNVQKLIKKYSDKVREAYDLPESVSPHTLRRTRGTLLYRDGVDLAAISVLLGHADMKTTRDYYTSPSLDQMREIANRRNSVIPEEEPLWPDDEDELSRILGLD

pLDDT: mean 85.81, std 12.61, range [48.47, 97.81]

Solvent-accessible surface area (backbone atoms only — not comparable to full-atom values): 15721 Å² total; per-residue (Å²): 106,65,70,62,50,40,41,38,73,70,69,64,39,56,55,70,60,40,37,54,54,48,50,51,51,43,52,51,38,47,58,48,24,76,77,36,72,88,39,38,68,56,31,55,60,52,61,71,51,76,69,70,87,70,82,85,70,85,74,70,53,64,80,48,65,66,42,50,49,49,45,54,58,59,48,52,103,43,78,70,22,50,54,51,29,41,54,49,41,46,28,26,69,41,26,36,53,52,66,49,52,32,72,29,36,37,66,32,56,44,83,48,95,80,42,26,33,39,56,42,68,44,87,91,80,42,74,49,74,35,73,32,54,60,69,53,24,52,46,45,53,52,45,41,62,76,74,39,75,84,60,55,48,84,40,51,60,42,60,43,76,59,94,90,37,82,39,60,36,52,56,69,57,53,40,52,52,46,37,58,44,45,59,60,42,46,77,82,32,84,62,58,96,74,54,39,53,68,25,38,21,45,25,39,54,44,50,42,45,72,74,65,48,53,65,68,60,50,26,59,62,52,62,56,96,46,66,66,56,49,46,77,71,54,72,68,71,51,72,66,54,50,49,50,56,62,66,67,48,82,71,83,66,73,86,71,75,72,92,61,70,96,40,71,68,59,49,33,58,76,69,64,73,112

Mean predicted aligned error: 10.74 Å

Organism: NCBI:txid2681861

Foldseek 3Di:
DVQLCCCCPVVVDDLVVSQVVLVVVLVVLVVVCVVPVVSVVVNVVSVPDDRDDDPPDQDDADPDPVLLVQLLVQQDPDLVSLLLSLLLQCLQQLLEDLVQLLQDFLLQWDQDPQWIKGWTQDPPRDIAIATGDPVSSVSLVVNCVSPVVVSPRGAGSRFDADPNDTDRDDQVNSLVSSQVSSVVSVVPDDGPPGDHSNNSSLNNLQVCVVVVNDLVVSCRSNVPPDSVVSCVNHVPDDPVRVVVVVVPDPPPPDPDDPPDPPDPVVVCVVVVVD